Protein AF-A0A545AGK4-F1 (afdb_monomer)

Mean predicted aligned error: 9.57 Å

Solvent-access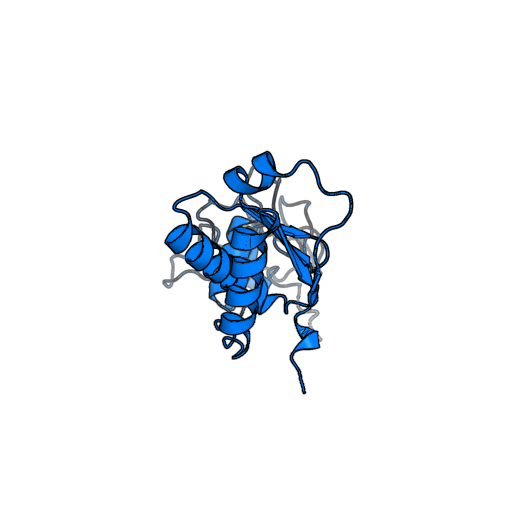ible surface area (backbone atoms only — not comparable to full-atom values): 11274 Å² total; per-residue (Å²): 128,86,81,75,37,39,62,65,39,61,46,77,56,82,88,40,64,27,36,37,23,25,36,90,81,64,85,43,31,32,38,19,39,60,32,97,46,90,88,61,24,33,42,52,41,58,80,93,29,63,41,88,63,43,28,60,69,64,23,48,40,53,47,27,31,66,36,25,72,67,69,45,67,54,69,40,34,31,6,40,95,68,40,53,29,50,91,29,83,47,63,54,95,67,72,63,30,68,63,34,56,66,54,55,56,72,63,48,80,80,70,82,79,62,87,59,46,64,59,54,23,50,53,47,26,48,42,20,75,76,70,45,10,39,31,40,36,34,77,48,55,77,81,48,46,65,60,39,55,51,49,24,46,49,57,39,30,75,75,66,73,51,72,63,49,72,52,75,57,97,64,29,38,38,40,37,27,59,83,47,26,68,76,65,57,88,77,95,69,81,61,78,42,59,59,66,82,76,73,129

Secondary structure (DSSP, 8-state):
---PPB---EEEETTEEEEEEE-TT-SSEEEEEEPSSTT--B-SS-GGGPPTTB-HHHHHSS-EEEEETTSPBP-EEPBBTTB-BTTB--B-SS---HHHHHHHGGGSPPPPPPTTHHHHHHHHHHHIIIIISEEEEES--TTTHHHHHHHHHHHHHHHH----EEEEETTEEEEE-HHHHTTT---SS--EEESGGG--

Radius of gyration: 23.83 Å; Cα contacts (8 Å, |Δi|>4): 380; chains: 1; bounding box: 51×41×63 Å

Organism: NCBI:txid2593070

Sequence (200 aa):
MPSGGHGPNVIAVAGRSMLLTSTSSGAAVHLATVADAPGRGREAVGENDVAKGYDAVALTAPLWSRTTLCGRVWAVMVGGDGGPVGRSRLVAFAPTCRRCLALIDRHFPAPERDSRLDLVAQVAANVVVERRGFAEIHDVPGDQQAELRKTVRGLIRVRTHHSVRTSVAEGVVYVECPAISGEHGRPDAAETVSWDAWGQ

Structure (mmCIF, N/CA/C/O backbone):
data_AF-A0A545AGK4-F1
#
_entry.id   AF-A0A545AGK4-F1
#
loop_
_atom_site.group_PDB
_atom_site.id
_atom_site.type_symbol
_atom_site.label_atom_id
_atom_site.label_alt_id
_atom_site.label_comp_id
_atom_site.label_asym_id
_atom_site.label_entity_id
_atom_site.label_seq_id
_atom_site.pdbx_PDB_ins_code
_atom_site.Cartn_x
_atom_site.Cartn_y
_atom_site.Cartn_z
_atom_site.occupancy
_atom_site.B_iso_or_equiv
_atom_site.auth_seq_id
_atom_site.auth_comp_id
_atom_site.auth_asym_id
_atom_site.auth_atom_id
_atom_site.pdbx_PDB_model_num
ATOM 1 N N . MET A 1 1 ? 30.097 -13.333 -23.443 1.00 40.62 1 MET A N 1
ATOM 2 C CA . MET A 1 1 ? 28.800 -13.076 -22.783 1.00 40.62 1 MET A CA 1
ATOM 3 C C . MET A 1 1 ? 28.420 -11.649 -23.141 1.00 40.62 1 MET A C 1
ATOM 5 O O . MET A 1 1 ? 29.199 -10.778 -22.765 1.00 40.62 1 MET A O 1
ATOM 9 N N . PRO A 1 2 ? 27.364 -11.357 -23.922 1.00 44.19 2 PRO A N 1
ATOM 10 C CA . PRO A 1 2 ? 26.970 -9.966 -24.081 1.00 44.19 2 PRO A CA 1
ATOM 11 C C . PRO A 1 2 ? 26.522 -9.496 -22.696 1.00 44.19 2 PRO A C 1
ATOM 13 O O . PRO A 1 2 ? 25.660 -10.114 -22.076 1.00 44.19 2 PRO A O 1
ATOM 16 N N . SER A 1 3 ? 27.196 -8.482 -22.165 1.00 49.56 3 SER A N 1
ATOM 17 C CA . SER A 1 3 ? 26.820 -7.816 -20.924 1.00 49.56 3 SER A CA 1
ATOM 18 C C . SER A 1 3 ? 25.442 -7.192 -21.139 1.00 49.56 3 SER A C 1
ATOM 20 O O . SER A 1 3 ? 25.346 -6.105 -21.709 1.00 49.56 3 SER A O 1
ATOM 22 N N . GLY A 1 4 ? 24.383 -7.929 -20.793 1.00 66.00 4 GLY A N 1
ATOM 23 C CA . GLY A 1 4 ? 23.009 -7.449 -20.884 1.00 66.00 4 GLY A CA 1
ATOM 24 C C . GLY A 1 4 ? 22.878 -6.204 -20.021 1.00 66.00 4 GLY A C 1
ATOM 25 O O . GLY A 1 4 ? 23.211 -6.244 -18.838 1.00 66.00 4 GLY A O 1
ATOM 26 N N . GLY A 1 5 ? 22.489 -5.087 -20.632 1.00 83.12 5 GLY A N 1
ATOM 27 C CA . GLY A 1 5 ? 22.293 -3.840 -19.906 1.00 83.12 5 GLY A CA 1
ATOM 28 C C . GLY A 1 5 ? 21.225 -3.990 -18.822 1.00 83.12 5 GLY A C 1
ATOM 29 O O . GLY A 1 5 ? 20.380 -4.883 -18.877 1.00 83.12 5 GLY A O 1
ATOM 30 N N . HIS A 1 6 ? 21.251 -3.107 -17.830 1.00 91.12 6 HIS A N 1
ATOM 31 C CA . HIS A 1 6 ? 20.228 -3.074 -16.790 1.00 91.12 6 HIS A CA 1
ATOM 32 C C . HIS A 1 6 ? 18.848 -2.798 -17.406 1.00 91.12 6 HIS A C 1
ATOM 34 O O . HIS A 1 6 ? 18.698 -1.911 -18.246 1.00 91.12 6 HIS A O 1
ATOM 40 N N . GLY A 1 7 ? 17.840 -3.573 -17.008 1.00 92.62 7 GLY A N 1
ATOM 41 C CA . GLY A 1 7 ? 16.462 -3.397 -17.465 1.00 92.62 7 GLY A CA 1
ATOM 42 C C . GLY A 1 7 ? 15.713 -2.288 -16.713 1.00 92.62 7 GLY A C 1
ATOM 43 O O . GLY A 1 7 ? 16.302 -1.562 -15.905 1.00 92.62 7 GLY A O 1
ATOM 44 N N . PRO A 1 8 ? 14.398 -2.145 -16.956 1.00 94.88 8 PRO A N 1
ATOM 45 C CA . PRO A 1 8 ? 13.554 -1.233 -16.196 1.00 94.88 8 PRO A CA 1
ATOM 46 C C . PRO A 1 8 ? 13.594 -1.556 -14.698 1.00 94.88 8 PRO A C 1
ATOM 48 O O . PRO A 1 8 ? 13.611 -2.722 -14.308 1.00 94.88 8 PRO A O 1
ATOM 51 N N . ASN A 1 9 ? 13.566 -0.525 -13.854 1.00 95.88 9 ASN A N 1
ATOM 52 C CA . ASN A 1 9 ? 13.591 -0.689 -12.405 1.00 95.88 9 ASN A CA 1
ATOM 53 C C . ASN A 1 9 ? 12.216 -1.130 -11.882 1.00 95.88 9 ASN A C 1
ATOM 55 O O . ASN A 1 9 ? 11.303 -0.317 -11.687 1.00 95.88 9 ASN A O 1
ATOM 59 N N . VAL A 1 10 ? 12.068 -2.439 -11.704 1.00 96.75 10 VAL A N 1
ATOM 60 C CA . VAL A 1 10 ? 10.797 -3.102 -11.419 1.00 96.75 10 VAL A CA 1
ATOM 61 C C . VAL A 1 10 ? 10.868 -3.898 -10.128 1.00 96.75 10 VAL A C 1
ATOM 63 O O . VAL A 1 10 ? 11.883 -4.509 -9.810 1.00 96.75 10 VAL A O 1
ATOM 66 N N . ILE A 1 11 ? 9.746 -3.949 -9.419 1.00 95.94 11 ILE A N 1
ATOM 67 C CA . ILE A 1 11 ? 9.534 -4.878 -8.311 1.00 95.94 11 ILE A CA 1
ATOM 68 C C . ILE A 1 11 ? 8.446 -5.885 -8.678 1.00 95.94 11 ILE A C 1
ATOM 70 O O . ILE A 1 11 ? 7.533 -5.581 -9.453 1.00 95.94 11 ILE A O 1
ATOM 74 N N . ALA A 1 12 ? 8.531 -7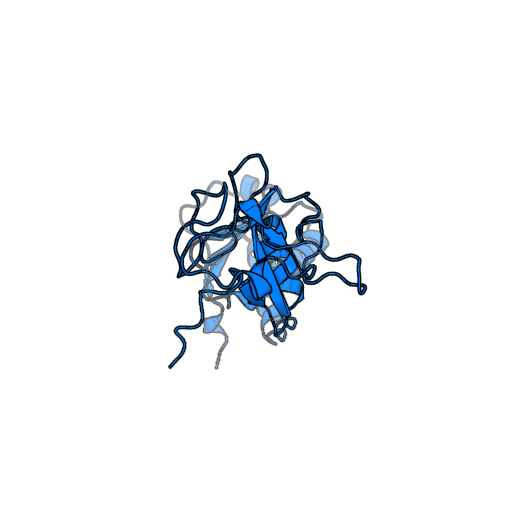.082 -8.103 1.00 94.38 12 ALA A N 1
ATOM 75 C CA . ALA A 1 12 ? 7.482 -8.087 -8.195 1.00 94.38 12 ALA A CA 1
ATOM 76 C C . ALA A 1 12 ? 6.578 -8.006 -6.960 1.00 94.38 12 ALA A C 1
ATOM 78 O O . ALA A 1 12 ? 7.042 -8.106 -5.826 1.00 94.38 12 ALA A O 1
ATOM 79 N N . VAL A 1 13 ? 5.276 -7.847 -7.182 1.00 92.00 13 VAL A N 1
ATOM 80 C CA . VAL A 1 13 ? 4.251 -7.799 -6.135 1.00 92.00 13 VAL A CA 1
ATOM 81 C C . VAL A 1 13 ? 3.231 -8.888 -6.431 1.00 92.00 13 VAL A C 1
ATOM 83 O O . VAL A 1 13 ? 2.496 -8.784 -7.411 1.00 92.00 13 VAL A O 1
ATOM 86 N N . ALA A 1 14 ? 3.213 -9.949 -5.619 1.00 88.81 14 ALA A N 1
ATOM 87 C CA . ALA A 1 14 ? 2.347 -11.118 -5.825 1.00 88.81 14 ALA A CA 1
ATOM 88 C C . ALA A 1 14 ? 2.387 -11.646 -7.282 1.00 88.81 14 ALA A C 1
ATOM 90 O O . ALA A 1 14 ? 1.358 -11.858 -7.922 1.00 88.81 14 ALA A O 1
ATOM 91 N N . GLY A 1 15 ? 3.596 -11.771 -7.842 1.00 89.38 15 GLY A N 1
ATOM 92 C CA . GLY A 1 15 ? 3.822 -12.220 -9.223 1.00 89.38 15 GLY A CA 1
ATOM 93 C C . GLY A 1 15 ? 3.555 -11.173 -10.314 1.00 89.38 15 GLY A C 1
ATOM 94 O O . GLY A 1 15 ? 3.731 -11.471 -11.491 1.00 89.38 15 GLY A O 1
ATOM 95 N N . ARG A 1 16 ? 3.157 -9.944 -9.961 1.00 92.00 16 ARG A N 1
ATOM 96 C CA . ARG A 1 16 ? 2.923 -8.847 -10.913 1.00 92.00 16 ARG A CA 1
ATOM 97 C C . ARG A 1 16 ? 4.109 -7.892 -10.944 1.00 92.00 16 ARG A C 1
ATOM 99 O O . ARG A 1 16 ? 4.519 -7.384 -9.903 1.00 92.00 16 ARG A O 1
ATOM 106 N N . SER A 1 17 ? 4.617 -7.595 -12.135 1.00 94.88 17 SER A N 1
ATOM 107 C CA . SER A 1 17 ? 5.664 -6.588 -12.322 1.00 94.88 17 SER A CA 1
ATOM 108 C C . SER A 1 17 ? 5.101 -5.174 -12.172 1.00 94.88 17 SER A C 1
ATOM 110 O O . SER A 1 17 ? 4.094 -4.823 -12.796 1.00 94.88 17 SER A O 1
ATOM 112 N N . MET A 1 18 ? 5.766 -4.351 -11.365 1.00 97.06 18 MET A N 1
ATOM 113 C CA . MET A 1 18 ? 5.423 -2.945 -11.165 1.00 97.06 18 MET A CA 1
ATOM 114 C C . MET A 1 18 ? 6.675 -2.073 -11.278 1.00 97.06 18 MET A C 1
ATOM 116 O O . MET A 1 18 ? 7.686 -2.349 -10.637 1.00 97.06 18 MET A O 1
ATOM 120 N N . LEU A 1 19 ? 6.598 -1.014 -12.079 1.00 97.44 19 LEU A N 1
ATOM 121 C CA . LEU A 1 19 ? 7.689 -0.072 -12.324 1.00 97.44 19 LEU A CA 1
ATOM 122 C C . LEU A 1 19 ? 7.781 0.962 -11.203 1.00 97.44 19 LEU A C 1
ATOM 124 O O . LEU A 1 19 ? 6.773 1.590 -10.864 1.00 97.44 19 LEU A O 1
ATOM 128 N N . LEU A 1 20 ? 8.985 1.202 -10.686 1.00 97.19 20 LEU A N 1
ATOM 129 C CA . LEU A 1 20 ? 9.244 2.297 -9.754 1.00 97.19 20 LEU A CA 1
ATOM 130 C C . LEU A 1 20 ? 9.370 3.622 -10.515 1.00 97.19 20 LEU A C 1
ATOM 132 O O . LEU A 1 20 ? 10.166 3.779 -11.441 1.00 97.19 20 LEU A O 1
ATOM 136 N N . THR A 1 21 ? 8.566 4.602 -10.119 1.00 96.00 21 THR A N 1
ATOM 137 C CA . THR A 1 21 ? 8.406 5.868 -10.841 1.00 96.00 21 THR A CA 1
ATOM 138 C C . THR A 1 21 ? 8.417 7.057 -9.894 1.00 96.00 21 THR A C 1
ATOM 140 O O . THR A 1 21 ? 8.087 6.944 -8.713 1.00 96.00 21 THR A O 1
ATOM 143 N N . SER A 1 22 ? 8.770 8.221 -10.423 1.00 93.94 22 SER A N 1
ATOM 144 C CA . SER A 1 22 ? 8.646 9.499 -9.731 1.00 93.94 22 SER A CA 1
ATOM 145 C C . SER A 1 22 ? 7.631 10.388 -10.445 1.00 93.94 22 SER A C 1
ATOM 147 O O . SER A 1 22 ? 7.457 10.322 -11.665 1.00 93.94 22 SER A O 1
ATOM 149 N N . THR A 1 23 ? 6.940 11.226 -9.678 1.00 91.81 23 THR A N 1
ATOM 150 C CA . THR A 1 23 ? 6.076 12.288 -10.217 1.00 91.81 23 THR A CA 1
ATOM 151 C C . THR A 1 23 ? 6.864 13.595 -10.319 1.00 91.81 23 THR A C 1
ATOM 153 O O . THR A 1 23 ? 7.978 13.695 -9.812 1.00 91.81 23 THR A O 1
ATOM 156 N N . SER A 1 24 ? 6.302 14.619 -10.963 1.00 83.94 24 SER A N 1
ATOM 157 C CA . SER A 1 24 ? 6.973 15.918 -11.130 1.00 83.94 24 SER A CA 1
ATOM 158 C C . SER A 1 24 ? 7.356 16.604 -9.812 1.00 83.94 24 SER A C 1
ATOM 160 O O . SER A 1 24 ? 8.282 17.407 -9.807 1.00 83.94 24 SER A O 1
ATOM 162 N N . SER A 1 25 ? 6.693 16.282 -8.695 1.00 78.81 25 SER A N 1
ATOM 163 C CA . SER A 1 25 ? 7.049 16.815 -7.375 1.00 78.81 25 SER A CA 1
ATOM 164 C C . SER A 1 25 ? 8.241 16.110 -6.721 1.00 78.81 25 SER A C 1
ATOM 166 O O . SER A 1 25 ? 8.765 16.620 -5.737 1.00 78.81 25 SER A O 1
ATOM 168 N N . GLY A 1 26 ? 8.652 14.933 -7.208 1.00 75.50 26 GLY A N 1
ATOM 169 C CA . GLY A 1 26 ? 9.827 14.198 -6.721 1.00 75.50 26 GLY A CA 1
ATOM 170 C C . GLY A 1 26 ? 9.771 13.678 -5.276 1.00 75.50 26 GLY A C 1
ATOM 171 O O . GLY A 1 26 ? 10.701 13.005 -4.849 1.00 75.50 26 GLY A O 1
ATOM 172 N N . ALA A 1 27 ? 8.708 13.962 -4.517 1.00 80.81 27 ALA A N 1
ATOM 173 C CA . ALA A 1 27 ? 8.667 13.740 -3.068 1.00 80.81 27 ALA A CA 1
ATOM 174 C C . ALA A 1 27 ? 8.486 12.271 -2.645 1.00 80.81 27 ALA A C 1
ATOM 176 O O . ALA A 1 27 ? 8.774 11.913 -1.506 1.00 80.81 27 ALA A O 1
ATOM 177 N N . ALA A 1 28 ? 7.968 11.422 -3.533 1.00 93.00 28 ALA A N 1
ATOM 178 C CA . ALA A 1 28 ? 7.713 10.017 -3.243 1.00 93.00 28 ALA A CA 1
ATOM 179 C C . ALA A 1 28 ? 7.973 9.142 -4.469 1.00 93.00 28 ALA A C 1
ATOM 181 O O . ALA A 1 28 ? 7.794 9.571 -5.610 1.00 93.00 28 ALA A O 1
ATOM 182 N N . VAL A 1 29 ? 8.332 7.887 -4.208 1.00 96.19 29 VAL A N 1
ATOM 183 C CA . VAL A 1 29 ? 8.446 6.838 -5.218 1.00 96.19 29 VAL A CA 1
ATOM 184 C C . VAL A 1 29 ? 7.105 6.125 -5.315 1.00 96.19 29 VAL A C 1
ATOM 186 O O . VAL A 1 29 ? 6.542 5.656 -4.318 1.00 96.19 29 VAL A O 1
ATOM 189 N N . HIS A 1 30 ? 6.575 6.082 -6.526 1.00 97.00 30 HIS A N 1
ATOM 190 C CA . HIS A 1 30 ? 5.292 5.500 -6.874 1.00 97.00 30 HIS A CA 1
ATOM 191 C C . HIS A 1 30 ? 5.484 4.227 -7.694 1.00 97.00 30 HIS A C 1
ATOM 193 O O . HIS A 1 30 ? 6.565 3.962 -8.212 1.00 97.00 30 HIS A O 1
ATOM 199 N N . LEU A 1 31 ? 4.403 3.468 -7.855 1.00 97.50 31 LEU A N 1
ATOM 200 C CA . LEU A 1 31 ? 4.374 2.306 -8.734 1.00 97.50 31 LEU A CA 1
ATOM 201 C C . LEU A 1 31 ? 3.499 2.562 -9.939 1.00 97.50 31 LEU A C 1
ATOM 203 O O . LEU A 1 31 ? 2.424 3.127 -9.770 1.00 97.50 31 LEU A O 1
ATOM 207 N N . ALA A 1 32 ? 3.911 2.095 -11.109 1.00 97.12 32 ALA A N 1
ATOM 208 C CA . ALA A 1 32 ? 3.050 1.934 -12.274 1.00 97.12 32 ALA A CA 1
ATOM 209 C C . ALA A 1 32 ? 2.927 0.442 -12.607 1.00 97.12 32 ALA A C 1
ATOM 211 O O . ALA A 1 32 ? 3.904 -0.300 -12.541 1.00 97.12 32 ALA A O 1
ATOM 212 N N . THR A 1 33 ? 1.721 -0.010 -12.934 1.00 95.94 33 THR A N 1
ATOM 213 C CA . THR A 1 33 ? 1.479 -1.391 -13.371 1.00 95.94 33 THR A CA 1
ATOM 214 C C . THR A 1 33 ? 1.794 -1.542 -14.855 1.00 95.94 33 THR A C 1
ATOM 216 O O . THR A 1 33 ? 1.961 -0.550 -15.565 1.00 95.94 33 THR A O 1
ATOM 219 N N . VAL A 1 34 ? 1.829 -2.777 -15.350 1.00 95.38 34 VAL A N 1
ATOM 220 C CA . VAL A 1 34 ? 1.700 -3.042 -16.790 1.00 95.38 34 VAL A CA 1
ATOM 221 C C . VAL A 1 34 ? 0.350 -2.496 -17.283 1.00 95.38 34 VAL A C 1
ATOM 223 O O . VAL A 1 34 ? -0.626 -2.480 -16.529 1.00 95.38 34 VAL A O 1
ATOM 226 N N . ALA A 1 35 ? 0.305 -1.980 -18.510 1.00 93.38 35 ALA A N 1
ATOM 227 C CA . ALA A 1 35 ? -0.920 -1.470 -19.111 1.00 93.38 35 ALA A CA 1
ATOM 228 C C . ALA A 1 35 ? -1.912 -2.606 -19.411 1.00 93.38 35 ALA A C 1
ATOM 230 O O . ALA A 1 35 ? -1.532 -3.646 -19.942 1.00 93.38 35 ALA A O 1
ATOM 231 N N . ASP A 1 36 ? -3.195 -2.371 -19.128 1.00 85.31 36 ASP A N 1
ATOM 232 C CA . ASP A 1 36 ? -4.247 -3.395 -19.239 1.00 85.31 36 ASP A CA 1
ATOM 233 C C . ASP A 1 36 ? -4.571 -3.808 -20.687 1.00 85.31 36 ASP A C 1
ATOM 235 O O . ASP A 1 36 ? -5.225 -4.823 -20.913 1.00 85.31 36 ASP A O 1
ATOM 239 N N . ALA A 1 37 ? -4.143 -3.018 -21.677 1.00 81.56 37 ALA A N 1
ATOM 240 C CA . ALA A 1 37 ? -4.404 -3.271 -23.089 1.00 81.56 37 ALA A CA 1
ATOM 241 C C . ALA A 1 37 ? -3.137 -3.083 -23.941 1.00 81.56 37 ALA A C 1
ATOM 243 O O . ALA A 1 37 ? -2.419 -2.088 -23.753 1.00 81.56 37 ALA A O 1
ATOM 244 N N . PRO A 1 38 ? -2.897 -3.967 -24.930 1.00 74.94 38 PRO A N 1
ATOM 245 C CA . PRO A 1 38 ? -1.839 -3.780 -25.918 1.00 74.94 38 PRO A CA 1
ATOM 246 C C . PRO A 1 38 ? -1.925 -2.402 -26.591 1.00 74.94 38 PRO A C 1
ATOM 248 O O . PRO A 1 38 ?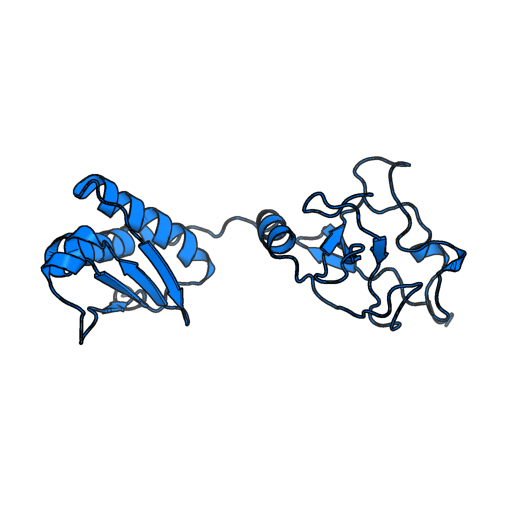 -3.013 -1.910 -26.893 1.00 74.94 38 PRO A O 1
ATOM 251 N N . GLY A 1 39 ? -0.778 -1.754 -26.802 1.00 76.25 39 GLY A N 1
ATOM 252 C CA . GLY A 1 39 ? -0.691 -0.445 -27.467 1.00 76.25 39 GLY A CA 1
ATOM 253 C C . GLY A 1 39 ? -1.096 0.767 -26.616 1.00 76.25 39 GLY A C 1
ATOM 254 O O . GLY A 1 39 ? -0.992 1.898 -27.087 1.00 76.25 39 GLY A O 1
ATOM 255 N N . ARG A 1 40 ? -1.532 0.577 -25.360 1.00 84.94 40 ARG A N 1
ATOM 256 C CA . ARG A 1 40 ? -1.798 1.684 -24.415 1.00 84.94 40 ARG A CA 1
ATOM 257 C C . ARG A 1 40 ? -0.679 1.930 -23.408 1.00 84.94 40 ARG A C 1
ATOM 259 O O . ARG A 1 40 ? -0.774 2.873 -22.617 1.00 84.94 40 ARG A O 1
ATOM 266 N N . GLY A 1 41 ? 0.350 1.092 -23.436 1.00 89.31 41 GLY A N 1
ATOM 267 C CA . GLY A 1 41 ? 1.504 1.238 -22.573 1.00 89.31 41 GLY A CA 1
ATOM 268 C C . GLY A 1 41 ? 2.356 2.452 -22.925 1.00 89.31 41 GLY A C 1
ATOM 269 O O . GLY A 1 41 ? 2.226 3.072 -23.980 1.00 89.31 41 GLY A O 1
ATOM 270 N N . ARG A 1 42 ? 3.199 2.803 -21.969 1.00 93.94 42 ARG A N 1
ATOM 271 C CA . ARG A 1 42 ? 4.181 3.871 -22.007 1.00 93.94 42 ARG A CA 1
ATOM 272 C C . ARG A 1 42 ? 5.555 3.265 -21.750 1.00 93.94 42 ARG A C 1
ATOM 274 O O . ARG A 1 42 ? 5.685 2.308 -20.984 1.00 93.94 42 ARG A O 1
ATOM 281 N N . GLU A 1 43 ? 6.560 3.842 -22.381 1.00 94.25 43 GLU A N 1
ATOM 282 C CA . GLU A 1 43 ? 7.970 3.545 -22.169 1.00 94.25 43 GLU A CA 1
ATOM 283 C C . GLU A 1 43 ? 8.401 3.906 -20.743 1.00 94.25 43 GLU A C 1
ATOM 285 O O . GLU A 1 43 ? 7.951 4.912 -20.188 1.00 94.25 43 GLU A O 1
ATOM 290 N N . ALA A 1 44 ? 9.299 3.123 -20.139 1.00 92.94 44 ALA A N 1
ATOM 291 C CA . ALA A 1 44 ? 9.820 3.433 -18.804 1.00 92.94 44 ALA A CA 1
ATOM 292 C C . ALA A 1 44 ? 10.601 4.761 -18.802 1.00 92.94 44 ALA A C 1
ATOM 294 O O . ALA A 1 44 ? 10.521 5.550 -17.853 1.00 92.94 44 ALA A O 1
ATOM 295 N N . VAL A 1 45 ? 11.315 5.021 -19.899 1.00 90.25 45 VAL A N 1
ATOM 296 C CA . VAL A 1 45 ? 11.996 6.284 -20.198 1.00 90.25 45 VAL A CA 1
ATOM 297 C C . VAL A 1 45 ? 11.857 6.615 -21.682 1.00 90.25 45 VAL A C 1
ATOM 299 O O . VAL A 1 45 ? 11.622 5.727 -22.497 1.00 90.25 45 VAL A O 1
ATOM 302 N N . GLY A 1 46 ? 12.009 7.891 -22.039 1.00 86.50 46 GLY A N 1
ATOM 303 C CA . GLY A 1 46 ? 12.084 8.285 -23.445 1.00 86.50 46 GLY A CA 1
ATOM 304 C C . GLY A 1 46 ? 13.377 7.792 -24.099 1.00 86.50 46 GLY A C 1
ATOM 305 O O . GLY A 1 46 ? 14.387 7.607 -23.425 1.00 86.50 46 GLY A O 1
ATOM 306 N N . GLU A 1 47 ? 13.365 7.631 -25.421 1.00 82.25 47 GLU A N 1
ATOM 307 C CA . GLU A 1 47 ? 14.506 7.130 -26.206 1.00 82.25 47 GLU A CA 1
ATOM 308 C C . GLU A 1 47 ? 15.801 7.929 -25.966 1.00 82.25 47 GLU A C 1
ATOM 310 O O . GLU A 1 47 ? 16.868 7.357 -25.763 1.00 82.25 47 GLU A O 1
ATOM 315 N N . ASN A 1 48 ? 15.692 9.256 -25.864 1.00 84.06 48 ASN A N 1
ATOM 316 C CA . ASN A 1 48 ? 16.828 10.151 -25.607 1.00 84.06 48 ASN A CA 1
ATOM 317 C C . ASN A 1 48 ? 17.323 10.141 -24.147 1.00 84.06 48 ASN A C 1
ATOM 319 O O . ASN A 1 48 ? 18.337 10.764 -23.840 1.00 84.06 48 ASN A O 1
ATOM 323 N N . ASP A 1 49 ? 16.597 9.484 -23.241 1.00 86.06 49 ASP A N 1
ATOM 324 C CA . ASP A 1 49 ? 16.870 9.459 -21.801 1.00 86.06 49 ASP A CA 1
ATOM 325 C C . ASP A 1 49 ? 17.498 8.120 -21.346 1.00 86.06 49 ASP A C 1
ATOM 327 O O . ASP A 1 49 ? 17.721 7.910 -20.149 1.00 86.06 49 ASP A O 1
ATOM 331 N N . VAL A 1 50 ? 17.796 7.201 -22.274 1.00 85.62 50 VAL A N 1
ATOM 332 C CA . VAL A 1 50 ? 18.436 5.916 -21.956 1.00 85.62 50 VAL A CA 1
ATOM 333 C C . VAL A 1 50 ? 19.894 6.141 -21.538 1.00 85.62 50 VAL A C 1
ATOM 335 O O . VAL A 1 50 ? 20.729 6.598 -22.316 1.00 85.62 50 VAL A O 1
ATOM 338 N N . ALA A 1 51 ? 20.217 5.796 -20.290 1.00 85.12 51 ALA A N 1
ATOM 339 C CA . ALA A 1 51 ? 21.572 5.907 -19.761 1.00 85.12 51 ALA A CA 1
ATOM 340 C C . ALA A 1 51 ? 22.486 4.776 -20.270 1.00 85.12 51 ALA A C 1
ATOM 342 O O . ALA A 1 51 ? 22.051 3.650 -20.520 1.00 85.12 51 ALA A O 1
ATOM 343 N N . LYS A 1 52 ? 23.791 5.056 -20.384 1.00 85.19 52 LYS A N 1
ATOM 344 C CA . LYS A 1 52 ? 24.795 4.048 -20.761 1.00 85.19 52 LYS A CA 1
ATOM 345 C C . LYS A 1 52 ? 24.785 2.894 -19.751 1.00 85.19 52 LYS A C 1
ATOM 347 O O . LYS A 1 52 ? 24.845 3.131 -18.552 1.00 85.19 52 LYS A O 1
ATOM 352 N N . GLY A 1 53 ? 24.760 1.658 -20.247 1.00 86.62 53 GLY A N 1
ATOM 353 C CA . GLY A 1 53 ? 24.708 0.453 -19.411 1.00 86.62 53 GLY A CA 1
ATOM 354 C C . GLY A 1 53 ? 23.294 -0.069 -19.148 1.00 86.62 53 GLY A C 1
ATOM 355 O O . GLY A 1 53 ? 23.166 -1.143 -18.571 1.00 86.62 53 GLY A O 1
ATOM 356 N N . TYR A 1 54 ? 22.252 0.630 -19.606 1.00 90.50 54 TYR A N 1
ATOM 357 C CA . TYR A 1 54 ? 20.880 0.122 -19.623 1.00 90.50 54 TYR A CA 1
ATOM 358 C C . TYR A 1 54 ? 20.528 -0.552 -20.954 1.00 90.50 54 TYR A C 1
ATOM 360 O O . TYR A 1 54 ? 21.088 -0.226 -22.004 1.00 90.50 54 TYR A O 1
ATOM 368 N N . ASP A 1 55 ? 19.581 -1.486 -20.909 1.00 92.38 55 ASP A N 1
ATOM 369 C CA . ASP A 1 55 ? 18.977 -2.096 -22.091 1.00 92.38 55 ASP A CA 1
ATOM 370 C C . ASP A 1 55 ? 17.958 -1.133 -22.720 1.00 92.38 55 ASP A C 1
ATOM 372 O O . ASP A 1 55 ? 16.826 -0.985 -22.255 1.00 92.38 55 ASP A O 1
ATOM 376 N N . ALA A 1 56 ? 18.368 -0.477 -23.807 1.00 91.50 56 ALA A N 1
ATOM 377 C CA . ALA A 1 56 ? 17.543 0.486 -24.527 1.00 91.50 56 ALA A CA 1
ATOM 378 C C . ALA A 1 56 ? 16.221 -0.111 -25.034 1.00 91.50 56 ALA A C 1
ATOM 380 O O . ALA A 1 56 ? 15.196 0.573 -25.006 1.00 91.50 56 ALA A O 1
ATOM 381 N N . VAL A 1 57 ? 16.219 -1.379 -25.458 1.00 92.44 57 VAL A N 1
ATOM 382 C CA . VAL A 1 57 ? 15.026 -2.040 -26.003 1.00 92.44 57 VAL A CA 1
ATOM 383 C C . VAL A 1 57 ? 14.024 -2.294 -24.884 1.00 92.44 57 VAL A C 1
ATOM 385 O O . VAL A 1 57 ? 12.843 -1.977 -25.021 1.00 92.44 57 VAL A O 1
ATOM 388 N N . ALA A 1 58 ? 14.490 -2.798 -23.741 1.00 92.50 58 ALA A N 1
ATOM 389 C CA . ALA A 1 58 ? 13.623 -3.050 -22.593 1.00 92.50 58 ALA A CA 1
ATOM 390 C C . ALA A 1 58 ? 13.049 -1.752 -21.992 1.00 92.50 58 ALA A C 1
ATOM 392 O O . ALA A 1 58 ? 11.904 -1.727 -21.538 1.00 92.50 58 ALA A O 1
ATOM 393 N N . LEU A 1 59 ? 13.828 -0.666 -21.996 1.00 92.31 59 LEU A N 1
ATOM 394 C CA . LEU A 1 59 ? 13.431 0.624 -21.423 1.00 92.31 59 LEU A CA 1
ATOM 395 C C . LEU A 1 59 ? 12.417 1.386 -22.288 1.00 92.31 59 LEU A C 1
ATOM 397 O O . LEU A 1 59 ? 11.545 2.072 -21.743 1.00 92.31 59 LEU A O 1
ATOM 401 N N . THR A 1 60 ? 12.517 1.249 -23.610 1.00 92.94 60 THR A N 1
ATOM 402 C CA . THR A 1 60 ? 11.642 1.929 -24.580 1.00 92.94 60 THR A CA 1
ATOM 403 C C . THR A 1 60 ? 10.435 1.091 -25.010 1.00 92.94 60 THR A C 1
ATOM 405 O O . THR A 1 60 ? 9.584 1.566 -25.756 1.00 92.94 60 THR A O 1
ATOM 408 N N . ALA A 1 61 ? 10.292 -0.139 -24.506 1.00 92.38 61 ALA A N 1
ATOM 409 C CA . ALA A 1 61 ? 9.099 -0.943 -24.741 1.00 92.38 61 ALA A CA 1
ATOM 410 C C . ALA A 1 61 ? 7.842 -0.267 -24.133 1.00 92.38 61 ALA A C 1
ATOM 412 O O . ALA A 1 61 ? 7.833 0.046 -22.935 1.00 92.38 61 ALA A O 1
ATOM 413 N N . PRO A 1 62 ? 6.749 -0.076 -24.903 1.00 94.12 62 PRO A N 1
ATOM 414 C CA . PRO A 1 62 ? 5.533 0.589 -24.431 1.00 94.12 62 PRO A CA 1
ATOM 415 C C . PRO A 1 62 ? 4.677 -0.363 -23.582 1.00 94.12 62 PRO A C 1
ATOM 417 O O . PRO A 1 62 ? 3.621 -0.835 -24.008 1.00 94.12 62 PRO A O 1
ATOM 420 N N . LEU A 1 63 ? 5.143 -0.661 -22.368 1.00 94.81 63 LEU A N 1
ATOM 421 C CA . LEU A 1 63 ? 4.563 -1.680 -21.486 1.00 94.81 63 LEU A CA 1
ATOM 422 C C . LEU A 1 63 ? 3.758 -1.091 -20.320 1.00 94.81 63 LEU A C 1
ATOM 424 O O . LEU A 1 63 ? 2.794 -1.698 -19.858 1.00 94.81 63 LEU A O 1
ATOM 428 N N . TRP A 1 64 ? 4.142 0.081 -19.819 1.00 96.56 64 TRP A N 1
ATOM 429 C CA . TRP A 1 64 ? 3.705 0.554 -18.505 1.00 96.56 64 TRP A CA 1
ATOM 430 C C . TRP A 1 64 ? 2.449 1.416 -18.571 1.00 96.56 64 TRP A C 1
ATOM 432 O O . TRP A 1 64 ? 2.252 2.193 -19.501 1.00 96.56 64 TRP A O 1
ATOM 442 N N . SER A 1 65 ? 1.590 1.333 -17.561 1.00 95.81 65 SER A N 1
ATOM 443 C CA . SER A 1 65 ? 0.442 2.227 -17.430 1.00 95.81 65 SER A CA 1
ATOM 444 C C . SER A 1 65 ? 0.902 3.683 -17.360 1.00 95.81 65 SER A C 1
ATOM 446 O O . SER A 1 65 ? 1.887 4.011 -16.701 1.00 95.81 65 SER A O 1
ATOM 448 N N . ARG A 1 66 ? 0.162 4.590 -18.005 1.00 94.56 66 ARG A N 1
ATOM 449 C CA . ARG A 1 66 ? 0.450 6.039 -18.005 1.00 94.56 66 ARG A CA 1
ATOM 450 C C . ARG A 1 66 ? 0.258 6.689 -16.635 1.00 94.56 66 ARG A C 1
ATOM 452 O O . ARG A 1 66 ? 0.764 7.782 -16.385 1.00 94.56 66 ARG A O 1
ATOM 459 N N . THR A 1 67 ? -0.466 6.017 -15.748 1.00 95.31 67 THR A N 1
ATOM 460 C CA . THR A 1 67 ? -0.707 6.458 -14.379 1.00 95.31 67 THR A CA 1
ATOM 461 C C . THR A 1 67 ? -0.118 5.471 -13.391 1.00 95.31 67 THR A C 1
ATOM 463 O O . THR A 1 67 ? -0.089 4.263 -13.607 1.00 95.31 67 THR A O 1
ATOM 466 N N . THR A 1 68 ? 0.321 6.005 -12.263 1.00 95.94 68 THR A N 1
ATOM 467 C CA . THR A 1 68 ? 0.698 5.219 -11.095 1.00 95.94 68 THR A CA 1
ATOM 468 C C . THR A 1 68 ? -0.513 4.467 -10.541 1.00 95.94 68 THR A C 1
ATOM 470 O O . THR A 1 68 ? -1.656 4.869 -10.757 1.00 95.94 68 THR A O 1
ATOM 473 N N . LEU A 1 69 ? -0.268 3.441 -9.730 1.00 95.38 69 LEU A N 1
ATOM 474 C CA . LEU A 1 69 ? -1.270 2.672 -8.996 1.00 95.38 69 LEU A CA 1
ATOM 475 C C . LEU A 1 69 ? -2.193 3.575 -8.160 1.00 95.38 69 LEU A C 1
ATOM 477 O O . LEU A 1 69 ? -3.375 3.298 -8.007 1.00 95.38 69 LEU A O 1
ATOM 481 N N . CYS A 1 70 ? -1.672 4.695 -7.648 1.00 95.25 70 CYS A N 1
ATOM 482 C CA . CYS A 1 70 ? -2.455 5.684 -6.905 1.00 95.25 70 CYS A CA 1
ATOM 483 C C . CYS A 1 70 ? -3.157 6.748 -7.775 1.00 95.25 70 CYS A C 1
ATOM 485 O O . CYS A 1 70 ? -3.653 7.730 -7.224 1.00 95.25 70 CYS A O 1
ATOM 487 N N . GLY A 1 71 ? -3.170 6.590 -9.103 1.00 94.81 71 GLY A N 1
ATOM 488 C CA . GLY A 1 71 ? -3.884 7.451 -10.055 1.00 94.81 71 GLY A CA 1
ATOM 489 C C . GLY A 1 71 ? -3.143 8.714 -10.505 1.00 94.81 71 GLY A C 1
ATOM 490 O O . GLY A 1 71 ? -3.673 9.484 -11.299 1.00 94.81 71 GLY A O 1
ATOM 491 N N . ARG A 1 72 ? -1.914 8.957 -10.033 1.00 94.75 72 ARG A N 1
ATOM 492 C CA . ARG A 1 72 ? -1.108 10.113 -10.472 1.00 94.75 72 ARG A CA 1
ATOM 493 C C . ARG A 1 72 ? -0.410 9.830 -11.794 1.00 94.75 72 ARG A C 1
ATOM 495 O O . ARG A 1 72 ? 0.131 8.739 -11.955 1.00 94.75 72 ARG A O 1
ATOM 502 N N . VAL A 1 73 ? -0.332 10.819 -12.679 1.00 94.44 73 VAL A N 1
ATOM 503 C CA . VAL A 1 73 ? 0.580 10.781 -13.83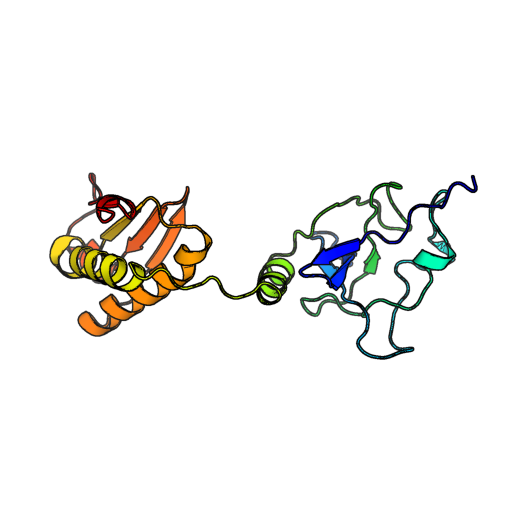2 1.00 94.44 73 VAL A CA 1
ATOM 504 C C . VAL A 1 73 ? 2.017 10.833 -13.314 1.00 94.44 73 VAL A C 1
ATOM 506 O O . VAL A 1 73 ? 2.355 11.688 -12.494 1.00 94.44 73 VAL A O 1
ATOM 509 N N . TRP A 1 74 ? 2.854 9.901 -13.756 1.00 93.75 74 TRP A N 1
ATOM 510 C CA . TRP A 1 74 ? 4.270 9.869 -13.393 1.00 93.75 74 TRP A CA 1
ATOM 511 C C . TRP A 1 74 ? 5.124 10.518 -14.479 1.00 93.75 74 TRP A C 1
ATOM 513 O O . TRP A 1 74 ? 4.783 10.496 -15.659 1.00 93.75 74 TRP A O 1
ATOM 523 N N . ALA A 1 75 ? 6.243 11.110 -14.077 1.00 90.44 75 ALA A N 1
ATOM 524 C CA . ALA A 1 75 ? 7.135 11.829 -14.975 1.00 90.44 75 ALA A CA 1
ATOM 525 C C . ALA A 1 75 ? 8.172 10.890 -15.596 1.00 90.44 75 ALA A C 1
ATOM 527 O O . ALA A 1 75 ? 8.356 10.903 -16.809 1.00 90.44 75 ALA A O 1
ATOM 528 N N . VAL A 1 76 ? 8.819 10.055 -14.783 1.00 90.56 76 VAL A N 1
ATOM 529 C CA . VAL A 1 76 ? 9.955 9.224 -15.209 1.00 90.56 76 VAL A CA 1
ATOM 530 C C . VAL A 1 76 ? 10.119 8.008 -14.292 1.00 90.56 76 VAL A C 1
ATOM 532 O O . VAL A 1 76 ? 9.709 8.052 -13.127 1.00 90.56 76 VAL A O 1
ATOM 535 N N . MET A 1 77 ? 10.711 6.929 -14.805 1.00 94.38 77 MET A N 1
ATOM 536 C CA . MET A 1 77 ? 11.229 5.825 -13.991 1.00 94.38 77 MET A CA 1
ATOM 537 C C . MET A 1 77 ? 12.342 6.316 -13.045 1.00 94.38 77 MET A C 1
ATOM 539 O O . MET A 1 77 ? 13.119 7.207 -13.388 1.00 94.38 77 MET A O 1
ATOM 543 N N . VAL A 1 78 ? 12.437 5.748 -11.843 1.00 94.50 78 VAL A N 1
ATOM 544 C CA . VAL A 1 78 ? 13.594 5.978 -10.953 1.00 94.50 78 VAL A CA 1
ATOM 545 C C . VAL A 1 78 ? 14.700 4.965 -11.239 1.00 94.50 78 VAL A C 1
ATOM 547 O O . VAL A 1 78 ? 14.416 3.822 -11.591 1.00 94.50 78 VAL A O 1
ATOM 550 N N . GLY A 1 79 ? 15.958 5.369 -11.084 1.00 92.88 79 GLY A N 1
ATOM 551 C CA . GLY A 1 79 ? 17.102 4.482 -11.295 1.00 92.88 79 GLY A CA 1
ATOM 552 C C . GLY A 1 79 ? 17.133 3.314 -10.308 1.00 92.88 79 GLY A C 1
ATOM 553 O O . GLY A 1 79 ? 16.594 3.423 -9.204 1.00 92.88 79 GLY A O 1
ATOM 554 N N . GLY A 1 80 ? 17.756 2.211 -10.722 1.00 91.75 80 GLY A N 1
ATOM 555 C CA . GLY A 1 80 ? 17.942 0.996 -9.922 1.00 91.75 80 GLY A CA 1
ATOM 556 C C . GLY A 1 80 ? 19.413 0.586 -9.890 1.00 91.75 80 GLY A C 1
ATOM 557 O O . GLY A 1 80 ? 20.287 1.438 -9.733 1.00 91.75 80 GLY A O 1
ATOM 558 N N . ASP A 1 81 ? 19.689 -0.701 -10.096 1.00 88.00 81 ASP A N 1
ATOM 559 C CA . ASP A 1 81 ? 21.046 -1.270 -10.022 1.00 88.00 81 ASP A CA 1
ATOM 560 C C . ASP A 1 81 ? 22.036 -0.660 -11.026 1.00 88.00 81 ASP A C 1
ATOM 562 O O . ASP A 1 81 ? 23.227 -0.571 -10.744 1.00 88.00 81 ASP A O 1
ATOM 566 N N . GLY A 1 82 ? 21.554 -0.183 -12.178 1.00 87.75 82 GLY A N 1
ATOM 567 C CA . GLY A 1 82 ? 22.379 0.525 -13.162 1.00 87.75 82 GLY A CA 1
ATOM 568 C C . GLY A 1 82 ? 22.650 1.994 -12.816 1.00 87.75 82 GLY A C 1
ATOM 569 O O . GLY A 1 82 ? 23.232 2.718 -13.621 1.00 87.75 82 GLY A O 1
ATOM 570 N N . GLY A 1 83 ? 22.196 2.468 -11.652 1.00 89.88 83 GLY A N 1
ATOM 571 C CA . GLY A 1 83 ? 22.288 3.864 -11.234 1.00 89.88 83 GLY A CA 1
ATOM 572 C C . GLY A 1 83 ? 21.159 4.747 -11.789 1.00 89.88 83 GLY A C 1
ATOM 573 O O . GLY A 1 83 ? 20.136 4.238 -12.249 1.00 89.88 83 GLY A O 1
ATOM 574 N N . PRO A 1 84 ? 21.295 6.083 -11.717 1.00 89.50 84 PRO A N 1
ATOM 575 C CA . PRO A 1 84 ? 20.285 7.026 -12.203 1.00 89.50 84 PRO A CA 1
ATOM 576 C C . PRO A 1 84 ? 19.985 6.870 -13.704 1.00 89.50 84 PRO A C 1
ATOM 578 O O . PRO A 1 84 ? 20.882 6.560 -14.486 1.00 89.50 84 PRO A O 1
ATOM 581 N N . VAL A 1 85 ? 18.739 7.138 -14.117 1.00 85.25 85 VAL A N 1
ATOM 582 C CA . VAL A 1 85 ? 18.306 7.030 -15.525 1.00 85.25 85 VAL A CA 1
ATOM 583 C C . VAL A 1 85 ? 17.582 8.289 -15.975 1.00 85.25 85 VAL A C 1
ATOM 585 O O . VAL A 1 85 ? 16.713 8.817 -15.272 1.00 85.25 85 VAL A O 1
ATOM 588 N N . GLY A 1 86 ? 17.910 8.746 -17.184 1.00 77.19 86 GLY A N 1
ATOM 589 C CA . GLY A 1 86 ? 17.290 9.906 -17.801 1.00 77.19 86 GLY A CA 1
ATOM 590 C C . GLY A 1 86 ? 17.412 11.154 -16.940 1.00 77.19 86 GLY A C 1
ATOM 591 O O . GLY A 1 86 ? 18.446 11.442 -16.338 1.00 77.19 86 GLY A O 1
ATOM 592 N N . ARG A 1 87 ? 16.309 11.895 -16.842 1.00 73.31 87 ARG A N 1
ATOM 593 C CA . ARG A 1 87 ? 16.216 13.098 -16.001 1.00 73.31 87 ARG A CA 1
ATOM 594 C C . ARG A 1 87 ? 16.067 12.783 -14.512 1.00 73.31 87 ARG A C 1
ATOM 596 O O . ARG A 1 87 ? 16.189 13.687 -13.684 1.00 73.31 87 ARG A O 1
ATOM 603 N N . SER A 1 88 ? 15.789 11.527 -14.159 1.00 70.12 88 SER A N 1
ATOM 604 C CA . SER A 1 88 ? 15.674 11.107 -12.769 1.00 70.12 88 SER A CA 1
ATOM 605 C C . SER A 1 88 ? 17.062 10.928 -12.175 1.00 70.12 88 SER A C 1
ATOM 607 O O . SER A 1 88 ? 17.769 9.970 -12.473 1.00 70.12 88 SER A O 1
ATOM 609 N N . ARG A 1 89 ? 17.452 11.839 -11.282 1.00 79.69 89 ARG A N 1
ATOM 610 C CA . ARG A 1 89 ? 18.662 11.668 -10.460 1.00 79.69 89 ARG A CA 1
ATOM 611 C C . ARG A 1 89 ? 18.431 10.761 -9.249 1.00 79.69 89 ARG A C 1
ATOM 613 O O . ARG A 1 89 ? 19.352 10.534 -8.474 1.00 79.69 89 ARG A O 1
ATOM 620 N N . LEU A 1 90 ? 17.200 10.282 -9.065 1.00 88.19 90 LEU A N 1
ATOM 621 C CA . LEU A 1 90 ? 16.804 9.456 -7.936 1.00 88.19 90 LEU A CA 1
ATOM 622 C C . LEU A 1 90 ? 17.038 7.979 -8.254 1.00 88.19 90 LEU A C 1
ATOM 624 O O . LEU A 1 90 ? 16.575 7.488 -9.284 1.00 88.19 90 LEU A O 1
ATOM 628 N N . VAL A 1 91 ? 17.693 7.284 -7.326 1.00 93.06 91 VAL A N 1
ATOM 629 C CA . VAL A 1 91 ? 17.780 5.822 -7.283 1.00 93.06 91 VAL A CA 1
ATOM 630 C C . VAL A 1 91 ? 16.914 5.334 -6.131 1.00 93.06 91 VAL A C 1
ATOM 632 O O . VAL A 1 91 ? 16.990 5.879 -5.029 1.00 93.06 91 VAL A O 1
ATOM 635 N N . ALA A 1 92 ? 16.071 4.340 -6.385 1.00 94.44 92 ALA A N 1
ATOM 636 C CA . ALA A 1 92 ? 15.235 3.746 -5.352 1.00 94.44 92 ALA A CA 1
ATOM 637 C C . ALA A 1 92 ? 14.941 2.280 -5.659 1.00 94.44 92 ALA A C 1
ATOM 639 O O . ALA A 1 92 ? 14.756 1.903 -6.810 1.00 94.44 92 ALA A O 1
ATOM 640 N N . PHE A 1 93 ? 14.826 1.487 -4.599 1.00 95.06 93 PHE A N 1
ATOM 641 C CA . PHE A 1 93 ? 14.580 0.043 -4.671 1.00 95.06 93 PHE A CA 1
ATOM 642 C C . PHE A 1 93 ? 13.213 -0.350 -4.095 1.00 95.06 93 PHE A C 1
ATOM 644 O O . PHE A 1 93 ? 12.829 -1.514 -4.113 1.00 95.06 93 PHE A O 1
ATOM 651 N N . ALA A 1 94 ? 12.466 0.626 -3.571 1.00 95.06 94 ALA A N 1
ATOM 652 C CA . ALA A 1 94 ? 11.159 0.420 -2.969 1.00 95.06 94 ALA A CA 1
ATOM 653 C C . ALA A 1 94 ? 10.263 1.660 -3.143 1.00 95.06 94 ALA A C 1
ATOM 655 O O . ALA A 1 94 ? 10.761 2.791 -3.207 1.00 95.06 94 ALA A O 1
ATOM 656 N N . PRO A 1 95 ? 8.933 1.479 -3.205 1.00 95.75 95 PRO A N 1
ATOM 657 C CA . PRO A 1 95 ? 7.988 2.583 -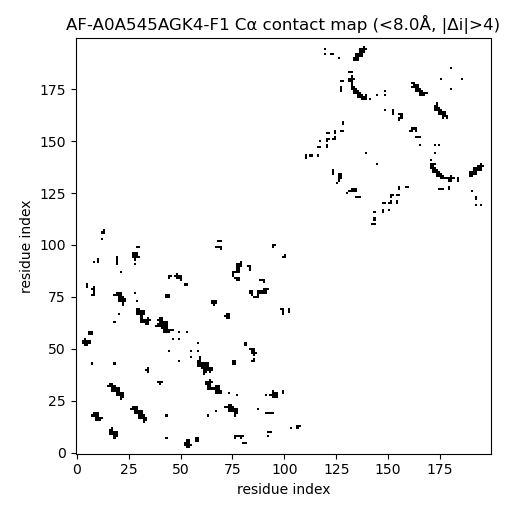3.239 1.00 95.75 95 PRO A CA 1
ATOM 658 C C . PRO A 1 95 ? 7.851 3.229 -1.856 1.00 95.75 95 PRO A C 1
ATOM 660 O O . PRO A 1 95 ? 7.844 2.554 -0.831 1.00 95.75 95 PRO A O 1
ATOM 663 N N . THR A 1 96 ? 7.654 4.545 -1.829 1.00 95.75 96 THR A N 1
ATOM 664 C CA . THR A 1 96 ? 7.438 5.310 -0.586 1.00 95.75 96 THR A CA 1
ATOM 665 C C . THR A 1 96 ? 6.074 6.000 -0.546 1.00 95.75 96 THR A C 1
ATOM 667 O O . THR A 1 96 ? 5.644 6.515 0.488 1.00 95.75 96 THR A O 1
ATOM 670 N N . CYS A 1 97 ? 5.328 5.989 -1.655 1.00 95.88 97 CYS A N 1
ATOM 671 C CA . CYS A 1 97 ? 3.972 6.516 -1.688 1.00 95.88 97 CYS A CA 1
ATOM 672 C C . CYS A 1 97 ? 3.027 5.662 -0.824 1.00 95.88 97 CYS A C 1
ATOM 674 O O . CYS A 1 97 ? 2.624 4.569 -1.228 1.00 95.88 97 CYS A O 1
ATOM 676 N N . ARG A 1 98 ? 2.567 6.217 0.308 1.00 93.94 98 ARG A N 1
ATOM 677 C CA . ARG A 1 98 ? 1.613 5.569 1.235 1.00 93.94 98 ARG A CA 1
ATOM 678 C C . ARG A 1 98 ? 0.370 5.003 0.545 1.00 93.94 98 ARG A C 1
ATOM 680 O O . ARG A 1 98 ? -0.106 3.936 0.908 1.00 93.94 98 ARG A O 1
ATOM 687 N N . ARG A 1 99 ? -0.161 5.699 -0.471 1.00 95.00 99 ARG A N 1
ATOM 688 C CA . ARG A 1 99 ? -1.341 5.224 -1.209 1.00 95.00 99 ARG A CA 1
ATOM 689 C C . ARG A 1 99 ? -1.021 4.045 -2.125 1.00 95.00 99 ARG A C 1
ATOM 691 O O . ARG A 1 99 ? -1.862 3.167 -2.240 1.00 95.00 99 ARG A O 1
ATOM 698 N N . CYS A 1 100 ? 0.155 4.018 -2.759 1.00 96.19 100 CYS A N 1
ATOM 699 C CA . CYS A 1 100 ? 0.576 2.849 -3.537 1.00 96.19 100 CYS A CA 1
ATOM 700 C C . CYS A 1 100 ? 0.778 1.650 -2.608 1.00 96.19 100 CYS A C 1
ATOM 70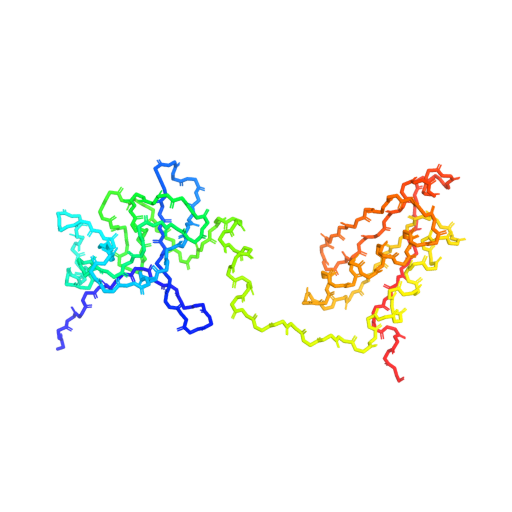2 O O . CYS A 1 100 ? 0.226 0.596 -2.886 1.00 96.19 100 CYS A O 1
ATOM 704 N N . LEU A 1 101 ? 1.463 1.837 -1.473 1.00 94.00 101 LEU A N 1
ATOM 705 C CA . LEU A 1 101 ? 1.665 0.788 -0.466 1.00 94.00 101 LEU A CA 1
ATOM 706 C C . LEU A 1 101 ? 0.336 0.191 0.027 1.00 94.00 101 LEU A C 1
ATOM 708 O O . LEU A 1 101 ? 0.160 -1.019 0.001 1.00 94.00 101 LEU A O 1
ATOM 712 N N . ALA A 1 102 ? -0.646 1.032 0.361 1.00 91.00 102 ALA A N 1
ATOM 713 C CA . ALA A 1 102 ? -1.971 0.565 0.779 1.00 91.00 102 ALA A CA 1
ATOM 714 C C . ALA A 1 102 ? -2.775 -0.148 -0.330 1.00 91.00 102 ALA A C 1
ATOM 716 O O . ALA A 1 102 ? -3.718 -0.878 -0.038 1.00 91.00 102 ALA A O 1
ATOM 717 N N . LEU A 1 103 ? -2.474 0.109 -1.607 1.00 93.69 103 LEU A N 1
ATOM 718 C CA . LEU A 1 103 ? -3.127 -0.566 -2.734 1.00 93.69 103 LEU A CA 1
ATOM 719 C C . LEU A 1 103 ? -2.436 -1.886 -3.078 1.00 93.69 103 LEU A C 1
ATOM 721 O O . LEU A 1 103 ? -3.126 -2.841 -3.419 1.00 93.69 103 LEU A O 1
ATOM 725 N N . ILE A 1 104 ? -1.107 -1.942 -2.948 1.00 92.44 104 ILE A N 1
ATOM 726 C CA . ILE A 1 104 ? -0.309 -3.164 -3.099 1.00 92.44 104 ILE A CA 1
ATOM 727 C C . ILE A 1 104 ? -0.796 -4.258 -2.156 1.00 92.44 104 ILE A C 1
ATOM 729 O O . ILE A 1 104 ? -0.903 -5.404 -2.571 1.00 92.44 104 ILE A O 1
ATOM 733 N N . ASP A 1 105 ? -1.120 -3.888 -0.919 1.00 85.69 105 ASP A N 1
ATOM 734 C CA . ASP A 1 105 ? -1.585 -4.805 0.122 1.00 85.69 105 ASP A CA 1
ATOM 735 C C . ASP A 1 105 ? -2.752 -5.698 -0.349 1.00 85.69 105 ASP A C 1
ATOM 737 O O . ASP A 1 105 ? -2.817 -6.880 -0.039 1.00 85.69 105 ASP A O 1
ATOM 741 N N . ARG A 1 106 ? -3.611 -5.178 -1.239 1.00 86.12 106 ARG A N 1
ATOM 742 C CA . ARG A 1 106 ? -4.752 -5.913 -1.821 1.00 86.12 106 ARG A CA 1
ATOM 743 C C . ARG A 1 106 ? -4.365 -7.026 -2.794 1.00 86.12 106 ARG A C 1
ATOM 745 O O . ARG A 1 106 ? -5.235 -7.785 -3.213 1.00 86.12 106 ARG A O 1
ATOM 752 N N . HIS A 1 107 ? -3.113 -7.070 -3.236 1.00 86.25 107 HIS A N 1
ATOM 753 C CA . HIS A 1 107 ? -2.609 -8.142 -4.090 1.00 86.25 107 HIS A CA 1
ATOM 754 C C . HIS A 1 107 ? -2.147 -9.360 -3.290 1.00 86.25 107 HIS A C 1
ATOM 756 O O . HIS A 1 107 ? -1.942 -10.415 -3.887 1.00 86.25 107 HIS A O 1
ATOM 762 N N . PHE A 1 108 ? -1.995 -9.229 -1.973 1.00 85.25 108 PHE A N 1
ATOM 763 C CA . PHE A 1 108 ? -1.716 -10.354 -1.095 1.00 85.25 108 PHE A CA 1
ATOM 764 C C . PHE A 1 108 ? -3.033 -10.991 -0.635 1.00 85.25 108 PHE A C 1
ATOM 766 O O . PHE A 1 108 ? -4.046 -10.293 -0.518 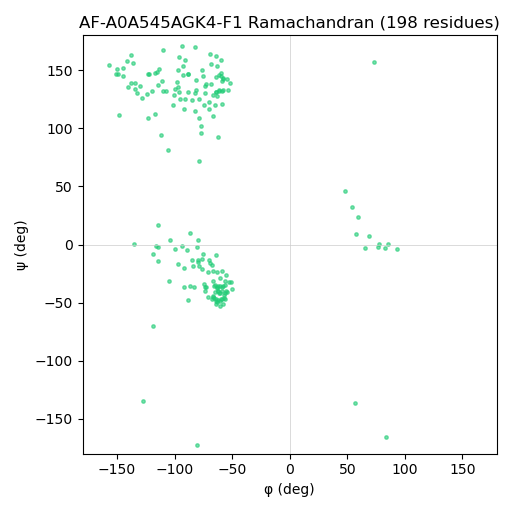1.00 85.25 108 PHE A O 1
ATOM 773 N N . PRO A 1 109 ? -3.060 -12.319 -0.423 1.00 83.81 109 PRO A N 1
ATOM 774 C CA . PRO A 1 109 ? -4.226 -12.965 0.158 1.00 83.81 109 PRO A CA 1
ATOM 775 C C . PRO A 1 109 ? -4.524 -12.344 1.523 1.00 83.81 109 PRO A C 1
ATOM 777 O O . PRO A 1 109 ? -3.606 -12.006 2.271 1.00 83.81 109 PRO A O 1
ATOM 780 N N . ALA A 1 110 ? -5.811 -12.200 1.838 1.00 83.44 110 ALA A N 1
ATOM 781 C CA . ALA A 1 110 ? -6.205 -11.806 3.180 1.00 83.44 110 ALA A CA 1
ATOM 782 C C . ALA A 1 110 ? -5.639 -12.836 4.175 1.00 83.44 110 ALA A C 1
ATOM 784 O O . ALA A 1 110 ? -5.770 -14.037 3.915 1.00 83.44 110 ALA A O 1
ATOM 785 N N . PRO A 1 111 ? -5.016 -12.393 5.279 1.00 84.44 111 PRO A N 1
ATOM 786 C CA . PRO A 1 111 ? -4.569 -13.296 6.327 1.00 84.44 111 PRO A CA 1
ATOM 787 C C . PRO A 1 111 ? -5.722 -14.171 6.815 1.00 84.44 111 PRO A C 1
ATOM 789 O O . PRO A 1 111 ? -6.863 -13.708 6.917 1.00 84.44 111 PRO A O 1
ATOM 792 N N . GLU A 1 112 ? -5.430 -15.434 7.119 1.00 88.69 112 GLU A N 1
ATOM 793 C CA . GLU A 1 112 ? -6.406 -16.288 7.783 1.00 88.69 112 GLU A CA 1
ATOM 794 C C . GLU A 1 112 ? -6.697 -15.709 9.168 1.00 88.69 112 GLU A C 1
ATOM 796 O O . GLU A 1 112 ? -5.790 -15.330 9.908 1.00 88.69 112 GLU A O 1
ATOM 801 N N . ARG A 1 113 ? -7.979 -15.575 9.500 1.00 88.94 113 ARG A N 1
ATOM 802 C CA . ARG A 1 113 ? -8.397 -14.991 10.770 1.00 88.94 113 ARG A CA 1
ATOM 803 C C . ARG A 1 113 ? -8.045 -15.952 11.903 1.00 88.94 113 ARG A C 1
ATOM 805 O O . ARG A 1 113 ? -8.538 -17.077 11.911 1.00 88.94 113 ARG A O 1
ATOM 812 N N . ASP A 1 114 ? -7.257 -15.498 12.875 1.00 91.31 114 ASP A N 1
ATOM 813 C CA . ASP A 1 114 ? -6.937 -16.320 14.048 1.00 91.31 114 ASP A CA 1
ATOM 814 C C . ASP A 1 114 ? -8.217 -16.600 14.857 1.00 91.31 114 ASP A C 1
ATOM 816 O O . ASP A 1 114 ? -8.993 -15.691 15.171 1.00 91.31 114 ASP A O 1
ATOM 820 N N . SER A 1 115 ? -8.431 -17.868 15.212 1.00 90.94 115 SER A N 1
ATOM 821 C CA . SER A 1 115 ? -9.581 -18.327 16.005 1.00 90.94 115 SER A CA 1
ATOM 822 C C . SER A 1 115 ? -9.741 -17.608 17.355 1.00 90.94 115 SER A C 1
ATOM 824 O O . SER A 1 115 ? -10.858 -17.478 17.857 1.00 90.94 115 SER A O 1
ATOM 826 N N . ARG A 1 116 ? -8.648 -17.090 17.930 1.00 90.56 116 ARG A N 1
ATOM 827 C CA . ARG A 1 116 ? -8.629 -16.372 19.215 1.00 90.56 116 ARG A CA 1
ATOM 828 C C . ARG A 1 116 ? -9.079 -14.919 19.100 1.00 90.56 116 ARG A C 1
ATOM 83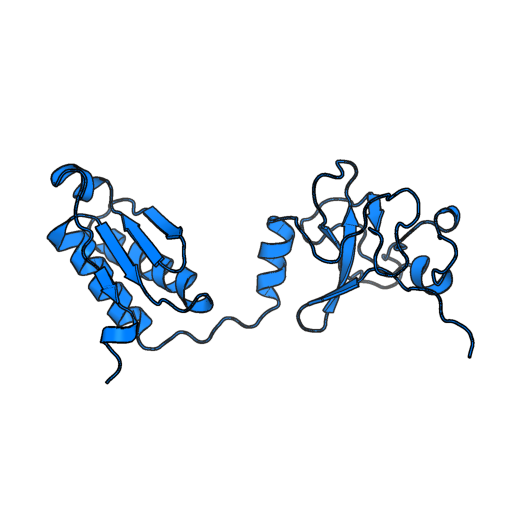0 O O . ARG A 1 116 ? -9.343 -14.288 20.123 1.00 90.56 116 ARG A O 1
ATOM 837 N N . LEU A 1 117 ? -9.176 -14.374 17.885 1.00 93.06 117 LEU A N 1
ATOM 838 C CA . LEU A 1 117 ? -9.401 -12.946 17.667 1.00 93.06 117 LEU A CA 1
ATOM 839 C C . LEU A 1 117 ? -10.680 -12.450 18.345 1.00 93.06 117 LEU A C 1
ATOM 841 O O . LEU A 1 117 ? -10.660 -11.399 18.981 1.00 93.06 117 LEU A O 1
ATOM 845 N N . ASP A 1 118 ? -11.768 -13.214 18.248 1.00 93.44 118 ASP A N 1
ATOM 846 C CA . ASP A 1 118 ? -13.048 -12.859 18.868 1.00 93.44 118 ASP A CA 1
ATOM 847 C C . ASP A 1 118 ? -12.965 -12.850 20.400 1.00 93.44 118 ASP A C 1
ATOM 849 O O . ASP A 1 118 ? -13.470 -11.925 21.040 1.00 93.44 118 ASP A O 1
ATOM 853 N N . LEU A 1 119 ? -12.270 -13.828 20.992 1.00 94.56 119 LEU A N 1
ATOM 854 C CA . LEU A 1 119 ? -12.069 -13.902 22.438 1.00 94.56 119 LEU A CA 1
ATOM 855 C C . LEU A 1 119 ? -11.247 -12.711 22.941 1.00 94.56 119 LEU A C 1
ATOM 857 O O . LEU A 1 119 ? -11.684 -12.003 23.850 1.00 94.56 119 LEU A O 1
ATOM 861 N N . VAL A 1 120 ? -10.089 -12.448 22.327 1.00 94.62 120 VAL A N 1
ATOM 862 C CA . VAL A 1 120 ? -9.229 -11.324 22.727 1.00 94.62 120 VAL A CA 1
ATOM 863 C C . VAL A 1 120 ? -9.958 -9.996 22.529 1.00 94.62 120 VAL A C 1
ATOM 865 O O . VAL A 1 120 ? -9.894 -9.118 23.393 1.00 94.62 120 VAL A O 1
ATOM 868 N N . ALA A 1 121 ? -10.708 -9.854 21.431 1.00 95.56 121 ALA A N 1
ATOM 869 C CA . ALA A 1 121 ? -11.493 -8.655 21.183 1.00 95.56 121 ALA A CA 1
ATOM 870 C C . ALA A 1 121 ? -12.558 -8.426 22.265 1.00 95.56 121 ALA A C 1
ATOM 872 O O . ALA A 1 121 ? -12.744 -7.291 22.715 1.00 95.56 121 ALA A O 1
ATOM 873 N N . GLN A 1 122 ? -13.235 -9.490 22.701 1.00 95.06 122 GLN A N 1
ATOM 874 C CA . GLN A 1 122 ? -14.234 -9.424 23.762 1.00 95.06 122 GLN A CA 1
ATOM 875 C C . GLN A 1 122 ? -13.611 -9.064 25.114 1.00 95.06 122 GLN A C 1
ATOM 877 O O . GLN A 1 122 ? -14.142 -8.194 25.805 1.00 95.06 122 GLN A O 1
ATOM 882 N N . VAL A 1 123 ? -12.478 -9.674 25.476 1.00 94.56 123 VAL A N 1
ATOM 883 C CA . VAL A 1 123 ? -11.751 -9.355 26.716 1.00 94.56 123 VAL A CA 1
ATOM 884 C C . VAL A 1 123 ? -11.320 -7.889 26.721 1.00 94.56 123 VAL A C 1
ATOM 886 O O . VAL A 1 123 ? -11.622 -7.168 27.671 1.00 94.56 123 VAL A O 1
ATOM 889 N N . ALA A 1 124 ? -10.703 -7.411 25.638 1.00 93.44 124 ALA A N 1
ATOM 890 C CA . ALA A 1 124 ? -10.300 -6.011 25.520 1.00 93.44 124 ALA A CA 1
ATOM 891 C C . ALA A 1 124 ? -11.503 -5.057 25.596 1.00 93.44 124 ALA A C 1
ATOM 893 O O . ALA A 1 124 ? -11.446 -4.035 26.282 1.00 93.44 124 ALA A O 1
ATOM 894 N N . ALA A 1 125 ? -12.619 -5.395 24.942 1.00 94.31 125 ALA A N 1
ATOM 895 C CA . ALA A 1 125 ? -13.844 -4.607 25.031 1.00 94.31 125 ALA A CA 1
ATOM 896 C C . ALA A 1 125 ? -14.402 -4.569 26.464 1.00 94.31 125 ALA A C 1
ATOM 898 O O . ALA A 1 125 ? -14.832 -3.505 26.903 1.00 94.31 125 ALA A O 1
ATOM 899 N N . ASN A 1 126 ? -14.369 -5.682 27.204 1.00 92.81 126 ASN A N 1
ATOM 900 C CA . ASN A 1 126 ? -14.781 -5.719 28.610 1.00 92.81 126 ASN A CA 1
ATOM 901 C C . ASN A 1 126 ? -13.891 -4.816 29.469 1.00 92.81 126 ASN A C 1
ATOM 903 O O . ASN A 1 126 ? -14.416 -3.978 30.193 1.00 92.81 126 ASN A O 1
ATOM 907 N N . VAL A 1 127 ? -12.562 -4.906 29.331 1.00 91.12 127 VAL A N 1
ATOM 908 C CA . VAL A 1 127 ? -11.616 -4.044 30.068 1.00 91.12 127 VAL A CA 1
ATOM 909 C C . VAL A 1 127 ? -11.894 -2.562 29.796 1.00 91.12 127 VAL A C 1
ATOM 911 O O . VAL A 1 127 ? -11.988 -1.761 30.729 1.00 91.12 127 VAL A O 1
ATOM 914 N N . VAL A 1 128 ? -12.099 -2.190 28.529 1.00 91.50 128 VAL A N 1
ATOM 915 C CA . VAL A 1 128 ? -12.401 -0.801 28.158 1.00 91.50 128 VAL A CA 1
ATOM 916 C C . VAL A 1 128 ? -13.734 -0.340 28.747 1.00 91.50 128 VAL A C 1
ATOM 918 O O . VAL A 1 128 ? -13.789 0.740 29.328 1.00 91.50 128 VAL A O 1
ATOM 921 N N . VAL A 1 129 ? -14.802 -1.126 28.599 1.00 89.88 129 VAL A N 1
ATOM 922 C CA . VAL A 1 129 ? -16.158 -0.713 28.999 1.00 89.88 129 VAL A CA 1
ATOM 923 C C . VAL A 1 129 ? -16.343 -0.720 30.514 1.00 89.88 129 VAL A C 1
ATOM 925 O O . VAL A 1 129 ? -17.000 0.169 31.043 1.00 89.88 129 VAL A O 1
ATOM 928 N N . GLU A 1 130 ? -15.792 -1.711 31.209 1.00 85.12 130 GLU A N 1
ATOM 929 C CA . GLU A 1 130 ? -16.114 -1.972 32.617 1.00 85.12 130 GLU A CA 1
ATOM 930 C C . GLU A 1 130 ? -15.113 -1.356 33.591 1.00 85.12 130 GLU A C 1
ATOM 932 O O . GLU A 1 130 ? -15.415 -1.267 34.779 1.00 85.12 130 GLU A O 1
ATOM 937 N N . ARG A 1 131 ? -13.919 -0.959 33.127 1.00 74.12 131 ARG A N 1
ATOM 938 C CA . ARG A 1 131 ? -12.844 -0.535 34.035 1.00 74.12 131 ARG A CA 1
ATOM 939 C C . ARG A 1 131 ? -12.382 0.899 33.843 1.00 74.12 131 ARG A C 1
ATOM 941 O O . ARG A 1 131 ? -12.536 1.710 34.746 1.00 74.12 131 ARG A O 1
ATOM 948 N N . ARG A 1 132 ? -11.703 1.197 32.732 1.00 71.12 132 ARG A N 1
ATOM 949 C CA . ARG A 1 132 ? -10.868 2.418 32.621 1.00 71.12 132 ARG A CA 1
ATOM 950 C C . ARG A 1 132 ? -11.041 3.183 31.311 1.00 71.12 132 ARG A C 1
ATOM 952 O O . ARG A 1 132 ? -10.338 4.163 31.073 1.00 71.12 132 ARG A O 1
ATOM 959 N N . GLY A 1 133 ? -11.899 2.713 30.410 1.00 85.75 133 GLY A N 1
ATOM 960 C CA . GLY A 1 133 ? -11.987 3.274 29.064 1.00 85.75 133 GLY A CA 1
ATOM 961 C C . GLY A 1 133 ? -10.756 2.994 28.200 1.00 85.75 133 GLY A C 1
ATOM 962 O O . GLY A 1 133 ? -10.674 3.527 27.102 1.00 85.75 133 GLY A O 1
ATOM 963 N N . PHE A 1 134 ? -9.802 2.178 28.653 1.00 90.06 134 PHE A N 1
ATOM 964 C CA . PHE A 1 134 ? -8.525 1.964 27.978 1.00 90.06 134 PHE A CA 1
ATOM 965 C C . PHE A 1 134 ? -8.040 0.519 28.123 1.00 90.06 134 PHE A C 1
ATOM 967 O O . PHE A 1 134 ? -8.256 -0.089 29.170 1.00 90.06 134 PHE A O 1
ATOM 974 N N . ALA A 1 135 ? -7.389 -0.010 27.087 1.00 92.50 135 ALA A N 1
ATOM 975 C CA . ALA A 1 135 ? -6.719 -1.307 27.108 1.00 92.50 135 ALA A CA 1
ATOM 976 C C . ALA A 1 135 ? -5.502 -1.317 26.175 1.00 92.50 135 ALA A C 1
ATOM 978 O O . ALA A 1 135 ? -5.525 -0.717 25.093 1.00 92.50 135 ALA A O 1
ATOM 979 N N . GLU A 1 136 ? -4.478 -2.063 26.578 1.00 93.25 136 GLU A N 1
ATOM 980 C CA . GLU A 1 136 ? -3.328 -2.402 25.743 1.00 93.25 136 GLU A CA 1
ATOM 981 C C . GLU A 1 136 ? -3.372 -3.882 25.400 1.00 93.25 136 GLU A C 1
ATOM 983 O O . GLU A 1 136 ? -3.557 -4.712 26.288 1.00 93.25 136 GLU A O 1
ATOM 988 N N . ILE A 1 137 ? -3.190 -4.215 24.126 1.00 93.44 137 ILE A N 1
ATOM 989 C CA . ILE A 1 137 ? -3.147 -5.595 23.655 1.00 93.44 137 ILE A CA 1
ATOM 990 C C . ILE A 1 137 ? -1.762 -5.858 23.070 1.00 93.44 137 ILE A C 1
ATOM 992 O O . ILE A 1 137 ? -1.395 -5.273 22.048 1.00 93.44 137 ILE A O 1
ATOM 996 N N . HIS A 1 138 ? -1.002 -6.713 23.741 1.00 92.31 138 HIS A N 1
ATOM 997 C CA . HIS A 1 138 ? 0.378 -7.066 23.412 1.00 92.31 138 HIS A CA 1
ATOM 998 C C . HIS A 1 138 ? 0.432 -8.351 22.583 1.00 92.31 138 HIS A C 1
ATOM 1000 O O . HIS A 1 138 ? -0.535 -9.114 22.556 1.00 92.31 138 HIS A O 1
ATOM 1006 N N . ASP A 1 139 ? 1.559 -8.562 21.900 1.00 89.75 139 ASP A N 1
ATOM 1007 C CA . ASP A 1 139 ? 1.876 -9.780 21.135 1.00 89.75 139 ASP A CA 1
ATOM 1008 C C . ASP A 1 139 ? 0.876 -10.113 20.012 1.00 89.75 139 ASP A C 1
ATOM 1010 O O . ASP A 1 139 ? 0.750 -11.253 19.574 1.00 89.75 139 ASP A O 1
ATOM 1014 N N . VAL A 1 140 ? 0.155 -9.105 19.508 1.00 88.81 140 VAL A N 1
ATOM 1015 C CA . VAL A 1 140 ? -0.806 -9.292 18.415 1.00 88.81 140 VAL A CA 1
ATOM 1016 C C . VAL A 1 140 ? -0.046 -9.468 17.097 1.00 88.81 140 VAL A C 1
ATOM 1018 O O . VAL A 1 140 ? 0.632 -8.518 16.672 1.00 88.81 140 VAL A O 1
ATOM 1021 N N . PRO A 1 141 ? -0.204 -10.607 16.392 1.00 89.44 141 PRO A N 1
ATOM 1022 C CA . PRO A 1 141 ? 0.407 -10.804 15.083 1.00 89.44 141 PRO A CA 1
ATOM 1023 C C . PRO A 1 141 ? 0.051 -9.657 14.129 1.00 89.44 141 PRO A C 1
ATOM 1025 O O . PRO A 1 141 ? -1.103 -9.224 14.063 1.00 89.44 141 PRO A O 1
ATOM 1028 N N . GLY A 1 142 ? 1.051 -9.117 13.424 1.00 87.75 142 GLY A N 1
ATOM 1029 C CA . GLY A 1 142 ? 0.919 -7.868 12.658 1.00 87.75 142 GLY A CA 1
ATOM 1030 C C . GLY A 1 142 ? -0.207 -7.884 11.619 1.00 87.75 142 GLY A C 1
ATOM 1031 O O . GLY A 1 142 ? -0.892 -6.883 11.412 1.00 87.75 142 GLY A O 1
ATOM 1032 N N . ASP A 1 143 ? -0.437 -9.044 11.022 1.00 87.31 143 ASP A N 1
ATOM 1033 C CA . ASP A 1 143 ? -1.496 -9.341 10.062 1.00 87.31 143 ASP A CA 1
ATOM 1034 C C . ASP A 1 143 ? -2.906 -9.391 10.692 1.00 87.31 143 ASP A C 1
ATOM 1036 O O . ASP A 1 143 ? -3.893 -9.105 10.014 1.00 87.31 143 ASP A O 1
ATOM 1040 N N . GLN A 1 144 ? -3.014 -9.651 12.000 1.00 91.62 144 GLN A N 1
ATOM 1041 C CA . GLN A 1 144 ? -4.277 -9.682 12.754 1.00 91.62 144 GLN A CA 1
ATOM 1042 C C . GLN A 1 144 ? -4.638 -8.327 13.392 1.00 91.62 144 GLN A C 1
ATOM 1044 O O . GLN A 1 144 ? -5.808 -8.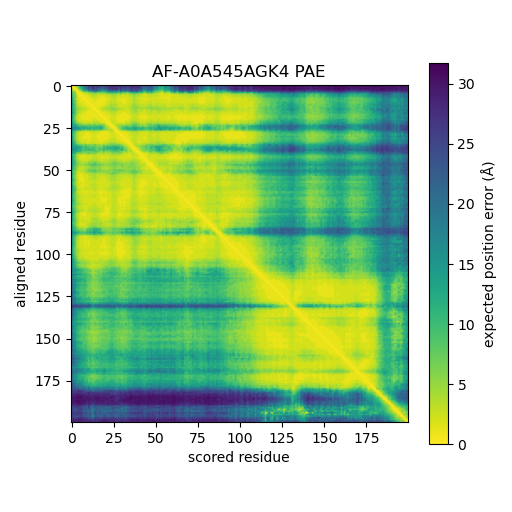069 13.696 1.00 91.62 144 GLN A O 1
ATOM 1049 N N . GLN A 1 145 ? -3.667 -7.421 13.573 1.00 92.81 145 GLN A N 1
ATOM 1050 C CA . GLN A 1 145 ? -3.857 -6.142 14.279 1.00 92.81 145 GLN A CA 1
ATOM 1051 C C . GLN A 1 145 ? -4.991 -5.284 13.699 1.00 92.81 145 GLN A C 1
ATOM 1053 O O . GLN A 1 145 ? -5.747 -4.652 14.443 1.00 92.81 145 GLN A O 1
ATOM 1058 N N . ALA A 1 146 ? -5.130 -5.234 12.371 1.00 91.00 146 ALA A N 1
ATOM 1059 C CA . ALA A 1 146 ? -6.166 -4.433 11.721 1.00 91.00 146 ALA A CA 1
ATOM 1060 C C . ALA A 1 146 ? -7.580 -4.963 12.015 1.00 91.00 146 ALA A C 1
ATOM 1062 O O . ALA A 1 146 ? -8.475 -4.179 12.358 1.00 91.00 146 ALA A O 1
ATOM 1063 N N . GLU A 1 147 ? -7.774 -6.281 11.921 1.00 92.94 147 GLU A N 1
ATOM 1064 C CA . GLU A 1 147 ? -9.072 -6.914 12.159 1.00 92.94 147 GLU A CA 1
ATOM 1065 C C . GLU A 1 147 ? -9.420 -6.935 13.653 1.00 92.94 147 GLU A C 1
ATOM 1067 O O . GLU A 1 147 ? -10.566 -6.649 14.014 1.00 92.94 147 GLU A O 1
ATOM 1072 N N . LEU A 1 148 ? -8.437 -7.134 14.539 1.00 95.12 148 LEU A N 1
ATOM 1073 C CA . LEU A 1 148 ? -8.625 -7.002 15.986 1.00 95.12 148 LEU A CA 1
ATOM 1074 C C . LEU A 1 148 ? -9.127 -5.599 16.351 1.00 95.12 148 LEU A C 1
ATOM 1076 O O . LEU A 1 148 ? -10.168 -5.448 16.992 1.00 95.12 148 LEU A O 1
ATOM 1080 N N . ARG A 1 149 ? -8.445 -4.549 15.875 1.00 95.88 149 ARG A N 1
ATOM 1081 C CA . ARG A 1 149 ? -8.849 -3.149 16.107 1.00 95.88 149 ARG A CA 1
ATOM 1082 C C . ARG A 1 149 ? -10.245 -2.846 15.581 1.00 95.88 149 ARG A C 1
ATOM 1084 O O . ARG A 1 149 ? -10.969 -2.030 16.154 1.00 95.88 149 ARG A O 1
ATOM 1091 N N . LYS A 1 150 ? -10.624 -3.427 14.445 1.00 95.19 150 LYS A N 1
ATOM 1092 C CA . LYS A 1 150 ? -11.973 -3.283 13.889 1.00 95.19 150 LYS A CA 1
ATOM 1093 C C . LYS A 1 150 ? -13.009 -3.971 14.780 1.00 95.19 150 LYS A C 1
ATOM 1095 O O . LYS A 1 150 ? -14.001 -3.329 15.122 1.00 95.19 150 LYS A O 1
ATOM 1100 N N . THR A 1 151 ? -12.741 -5.204 15.198 1.00 96.12 151 THR A N 1
ATOM 1101 C CA . THR A 1 151 ? -13.640 -6.017 16.031 1.00 96.12 151 THR A CA 1
ATOM 1102 C C . THR A 1 151 ? -13.859 -5.377 17.402 1.00 96.12 151 THR A C 1
ATOM 1104 O O . THR A 1 151 ? -15.002 -5.121 17.778 1.00 96.12 151 THR A O 1
ATOM 1107 N N . VAL A 1 152 ? -12.786 -4.980 18.098 1.00 96.06 152 VAL A N 1
ATOM 1108 C CA . VAL A 1 152 ? -12.863 -4.314 19.412 1.00 96.06 152 VAL A CA 1
ATOM 1109 C C . VAL A 1 152 ? -13.673 -3.017 19.347 1.00 96.06 152 VAL A C 1
ATOM 1111 O O . VAL A 1 152 ? -14.574 -2.801 20.158 1.00 96.06 152 VAL A O 1
ATOM 1114 N N . ARG A 1 153 ? -13.410 -2.157 18.348 1.00 96.12 153 ARG A N 1
ATOM 1115 C CA . ARG A 1 153 ? -14.194 -0.923 18.155 1.00 96.12 153 ARG A CA 1
ATOM 1116 C C . ARG A 1 153 ? -15.674 -1.215 17.937 1.00 96.12 153 ARG A C 1
ATOM 1118 O O . ARG A 1 153 ? -16.505 -0.471 18.450 1.00 96.12 153 ARG A O 1
ATOM 1125 N N . GLY A 1 154 ? -15.995 -2.261 17.174 1.00 95.75 154 GLY A N 1
ATOM 1126 C CA . GLY A 1 154 ? -17.369 -2.704 16.951 1.00 95.75 154 GLY A CA 1
ATOM 1127 C C . GLY A 1 154 ? -18.055 -3.101 18.256 1.00 95.75 154 GLY A C 1
ATOM 1128 O O . GLY A 1 154 ? -19.103 -2.546 18.579 1.00 95.75 154 GLY A O 1
ATOM 1129 N N . LEU A 1 155 ? -17.424 -3.983 19.034 1.00 96.12 155 LEU A N 1
ATOM 1130 C CA . LEU A 1 155 ? -17.957 -4.475 20.309 1.00 96.12 155 LEU A CA 1
ATOM 1131 C C . LEU A 1 155 ? -18.201 -3.348 21.318 1.00 96.12 155 LEU A C 1
ATOM 1133 O O . LEU A 1 155 ? -19.281 -3.266 21.903 1.00 96.12 155 LEU A O 1
ATOM 1137 N N . ILE A 1 156 ? -17.235 -2.442 21.490 1.00 94.06 156 ILE A N 1
ATOM 1138 C CA . ILE A 1 156 ? -17.391 -1.304 22.406 1.00 94.06 156 ILE A CA 1
ATOM 1139 C C . ILE A 1 156 ? -18.510 -0.381 21.915 1.00 94.06 156 ILE A C 1
ATOM 1141 O O . ILE A 1 156 ? -19.390 -0.024 22.692 1.00 94.06 156 ILE A O 1
ATOM 1145 N N . ARG A 1 157 ? -18.531 -0.030 20.621 1.00 93.88 157 ARG A N 1
ATOM 1146 C CA . ARG A 1 157 ? -19.539 0.887 20.066 1.00 93.88 157 ARG A CA 1
ATOM 1147 C C . ARG A 1 157 ? -20.961 0.339 20.180 1.00 93.88 157 ARG A C 1
ATOM 1149 O O . ARG A 1 157 ? -21.879 1.124 20.400 1.00 93.88 157 ARG A O 1
ATOM 1156 N N . VAL A 1 158 ? -21.150 -0.972 20.030 1.00 94.38 158 VAL A N 1
ATOM 1157 C CA . VAL A 1 158 ? -22.457 -1.623 20.228 1.00 94.38 158 VAL A CA 1
ATOM 1158 C C . VAL A 1 158 ? -22.933 -1.478 21.674 1.00 94.38 158 VAL A C 1
ATOM 1160 O O . VAL A 1 158 ? -24.119 -1.265 21.894 1.00 94.38 158 VAL A O 1
ATOM 1163 N N . ARG A 1 159 ? -22.020 -1.555 22.648 1.00 92.19 159 ARG A N 1
ATOM 1164 C CA . ARG A 1 159 ? -22.344 -1.501 24.082 1.00 92.19 159 ARG A CA 1
ATOM 1165 C C . ARG A 1 159 ? -22.509 -0.086 24.626 1.00 92.19 159 ARG A C 1
ATOM 1167 O O . ARG A 1 159 ? -23.325 0.122 25.514 1.00 92.19 159 ARG A O 1
ATOM 1174 N N . THR A 1 160 ? -21.709 0.864 24.147 1.00 90.19 160 THR A N 1
ATOM 1175 C CA . THR A 1 160 ? -21.592 2.196 24.766 1.00 90.19 160 THR A CA 1
ATOM 1176 C C . THR A 1 160 ? -22.096 3.327 23.882 1.00 90.19 160 THR A C 1
ATOM 1178 O O . THR A 1 160 ? -22.252 4.447 24.350 1.00 90.19 160 THR A O 1
ATOM 1181 N N . HIS A 1 161 ? -22.302 3.073 22.586 1.00 91.69 161 HIS A N 1
ATOM 1182 C CA . HIS A 1 161 ? -22.595 4.090 21.571 1.00 91.69 161 HIS A CA 1
ATOM 1183 C C . HIS A 1 161 ? -21.536 5.205 21.438 1.00 91.69 161 HIS A C 1
ATOM 1185 O O . HIS A 1 161 ? -21.737 6.160 20.684 1.00 91.69 161 HIS A O 1
ATOM 1191 N N . HIS A 1 162 ? -20.381 5.079 22.096 1.00 89.81 162 HIS A N 1
ATOM 1192 C CA . HIS A 1 162 ? -19.316 6.077 22.066 1.00 89.81 162 HIS A CA 1
ATOM 1193 C C . HIS A 1 162 ? -18.301 5.832 20.945 1.00 89.81 162 HIS A C 1
ATOM 1195 O O . HIS A 1 162 ? -18.148 4.730 20.407 1.00 89.81 162 HIS A O 1
ATOM 1201 N N . SER A 1 163 ? -17.583 6.895 20.576 1.00 88.81 163 SER A N 1
ATOM 1202 C CA . SER A 1 163 ? -16.459 6.808 19.646 1.00 88.81 163 SER A CA 1
ATOM 1203 C C . SER A 1 163 ? -15.244 6.171 20.315 1.00 88.81 163 SER A C 1
ATOM 1205 O O . SER A 1 163 ? -14.871 6.569 21.417 1.00 88.81 163 SER A O 1
ATOM 1207 N N . VAL A 1 164 ? -14.574 5.267 19.603 1.00 92.69 164 VAL A N 1
ATOM 1208 C CA . VAL A 1 164 ? -13.396 4.541 20.093 1.00 92.69 164 VAL A CA 1
ATOM 1209 C C . VAL A 1 164 ? -12.196 4.837 19.202 1.00 92.69 164 VAL A C 1
ATOM 1211 O O . VAL A 1 164 ? -12.283 4.758 17.969 1.00 92.69 164 VAL A O 1
ATOM 1214 N N . ARG A 1 165 ? -11.064 5.159 19.824 1.00 93.44 165 ARG A N 1
ATOM 1215 C CA . ARG A 1 165 ? -9.769 5.364 19.177 1.00 93.44 165 ARG A CA 1
ATOM 1216 C C . ARG A 1 165 ? -8.944 4.091 19.294 1.00 93.44 165 ARG A C 1
ATOM 1218 O O . ARG A 1 165 ? -8.971 3.414 20.312 1.00 93.44 165 ARG A O 1
ATOM 1225 N N . THR A 1 166 ? -8.230 3.757 18.223 1.00 95.12 166 THR A N 1
ATOM 1226 C CA . THR A 1 166 ? -7.253 2.665 18.253 1.00 95.12 166 THR A CA 1
ATOM 1227 C C . THR A 1 166 ? -5.994 3.059 17.507 1.00 95.12 166 THR A C 1
ATOM 1229 O O . THR A 1 166 ? -6.082 3.616 16.405 1.00 95.12 166 THR A O 1
ATOM 1232 N N . SER A 1 167 ? -4.842 2.708 18.058 1.00 92.94 167 SER A N 1
ATOM 1233 C CA . SER A 1 167 ? -3.524 2.922 17.457 1.00 92.94 167 SER A CA 1
ATOM 1234 C C . SER A 1 167 ? -2.651 1.690 17.646 1.00 92.94 167 SER A C 1
ATOM 1236 O O . SER A 1 167 ? -2.962 0.820 18.451 1.00 92.94 167 SER A O 1
ATOM 1238 N N . VAL A 1 168 ? -1.576 1.612 16.867 1.00 92.69 168 VAL A N 1
ATOM 1239 C CA . VAL A 1 168 ? -0.530 0.606 17.037 1.00 92.69 168 VAL A CA 1
ATOM 1240 C C . VAL A 1 168 ? 0.783 1.346 17.204 1.00 92.69 168 VAL A C 1
ATOM 1242 O O . VAL A 1 168 ? 1.087 2.217 16.385 1.00 92.69 168 VAL A O 1
ATOM 1245 N N . ALA A 1 169 ? 1.538 1.007 18.238 1.00 89.44 169 ALA A N 1
ATOM 1246 C CA . ALA A 1 169 ? 2.916 1.445 18.401 1.00 89.44 169 ALA A CA 1
ATOM 1247 C C . ALA A 1 169 ? 3.726 0.273 18.952 1.00 89.44 169 ALA A C 1
ATOM 1249 O O . ALA A 1 169 ? 3.244 -0.435 19.826 1.00 89.44 169 ALA A O 1
ATOM 1250 N N . GLU A 1 170 ? 4.912 0.039 18.387 1.00 86.50 170 GLU A N 1
ATOM 1251 C CA . GLU A 1 170 ? 5.858 -0.979 18.879 1.00 86.50 170 GLU A CA 1
ATOM 1252 C C . GLU A 1 170 ? 5.260 -2.397 19.015 1.00 86.50 170 GLU A C 1
ATOM 1254 O O . GLU A 1 170 ? 5.640 -3.165 19.884 1.00 86.50 170 GLU A O 1
ATOM 1259 N N . GLY A 1 171 ? 4.310 -2.760 18.143 1.00 82.81 171 GLY A N 1
ATOM 1260 C CA . GLY A 1 171 ? 3.640 -4.069 18.181 1.00 82.81 171 GLY A CA 1
ATOM 1261 C C . GLY A 1 171 ? 2.472 -4.169 19.170 1.00 82.81 171 GLY A C 1
ATOM 1262 O O . GLY A 1 171 ? 1.768 -5.175 19.169 1.00 82.81 171 GLY A O 1
ATOM 1263 N N . VAL A 1 172 ? 2.204 -3.113 19.941 1.00 91.38 172 VAL A N 1
ATOM 1264 C CA . VAL A 1 172 ? 1.100 -3.039 20.904 1.00 91.38 172 VAL A CA 1
ATOM 1265 C C . VAL A 1 172 ? -0.104 -2.345 20.276 1.00 91.38 172 VAL A C 1
ATOM 1267 O O . VAL A 1 172 ? 0.011 -1.267 19.679 1.00 91.38 172 VAL A O 1
ATOM 1270 N N . VAL A 1 173 ? -1.283 -2.950 20.414 1.00 94.56 173 VAL A N 1
ATOM 1271 C CA . VAL A 1 173 ? -2.561 -2.352 20.017 1.00 94.56 173 VAL A CA 1
ATOM 1272 C C . VAL A 1 173 ? -3.159 -1.608 21.204 1.00 94.56 173 VAL A C 1
ATOM 1274 O O . VAL A 1 173 ? -3.552 -2.206 22.199 1.00 94.56 173 VAL A O 1
ATOM 1277 N N . TYR A 1 174 ? -3.302 -0.299 21.059 1.00 93.94 174 TYR A N 1
ATOM 1278 C CA . TYR A 1 174 ? -3.931 0.566 22.049 1.00 93.94 174 TYR A CA 1
ATOM 1279 C C . TYR A 1 174 ? -5.389 0.803 21.685 1.00 93.94 174 TYR A C 1
ATOM 1281 O O . TYR A 1 174 ? -5.708 1.100 20.525 1.00 93.94 174 TYR A O 1
ATOM 1289 N N . VAL A 1 175 ? -6.270 0.712 22.675 1.00 94.81 175 VAL A N 1
ATOM 1290 C CA . VAL A 1 175 ? -7.705 0.957 22.533 1.00 94.81 175 VAL A CA 1
ATOM 1291 C C . VAL A 1 175 ? -8.136 1.946 23.600 1.00 94.81 175 VAL A C 1
ATOM 1293 O O . VAL A 1 175 ? -7.923 1.712 24.781 1.00 94.81 175 VAL A O 1
ATOM 1296 N N . GLU A 1 176 ? -8.777 3.034 23.187 1.00 93.25 176 GLU A N 1
ATOM 1297 C CA . GLU A 1 176 ? -9.248 4.085 24.086 1.00 93.25 176 GLU A CA 1
ATOM 1298 C C . GLU A 1 176 ? -10.684 4.486 23.728 1.00 93.25 176 GLU A C 1
ATOM 1300 O O . GLU A 1 176 ? -11.012 4.740 22.565 1.00 93.25 176 GLU A O 1
ATOM 1305 N N . CYS A 1 177 ? -11.541 4.593 24.735 1.00 91.44 177 CYS A N 1
ATOM 1306 C CA . CYS A 1 177 ? -12.862 5.193 24.668 1.00 91.44 177 CYS A CA 1
ATOM 1307 C C . CYS A 1 177 ? -12.839 6.486 25.500 1.00 91.44 177 CYS A C 1
ATOM 1309 O O . CYS A 1 177 ? -13.087 6.429 26.706 1.00 91.44 177 CYS A O 1
ATOM 1311 N N . PRO A 1 178 ? -12.583 7.659 24.881 1.00 86.81 178 PRO A N 1
ATOM 1312 C CA . PRO A 1 178 ? -12.349 8.909 25.611 1.00 86.81 178 PRO A CA 1
ATOM 1313 C C . PRO A 1 178 ? -13.478 9.309 26.565 1.00 86.81 178 PRO A C 1
ATOM 1315 O O . PRO A 1 178 ? -13.215 9.906 27.601 1.00 86.81 178 PRO A O 1
ATOM 1318 N N . ALA A 1 179 ? -14.725 8.958 26.230 1.00 84.94 179 ALA A N 1
ATOM 1319 C CA . ALA A 1 179 ? -15.886 9.209 27.081 1.00 84.94 179 ALA A CA 1
ATOM 1320 C C . ALA A 1 179 ? -15.781 8.502 28.444 1.00 84.94 179 ALA A C 1
ATOM 1322 O O . ALA A 1 179 ? -16.175 9.076 29.445 1.00 84.94 179 ALA A O 1
ATOM 1323 N N . ILE A 1 180 ? -15.192 7.302 28.480 1.00 81.50 180 ILE A N 1
ATOM 1324 C CA . ILE A 1 180 ? -15.037 6.484 29.694 1.00 81.50 180 ILE A CA 1
ATOM 1325 C C . ILE A 1 180 ? -13.688 6.776 30.369 1.00 81.50 180 ILE A C 1
ATOM 1327 O O . ILE A 1 180 ? -13.585 6.826 31.593 1.00 81.50 180 ILE A O 1
ATOM 1331 N N . SER A 1 181 ? -12.636 7.022 29.580 1.00 72.19 181 SER A N 1
ATOM 1332 C CA . SER A 1 181 ? -11.313 7.388 30.105 1.00 72.19 181 SER A CA 1
ATOM 1333 C C . SER A 1 181 ? -11.325 8.736 30.827 1.00 72.19 181 SER A C 1
ATOM 1335 O O . SER A 1 181 ? -10.640 8.902 31.835 1.00 72.19 181 SER A O 1
ATOM 1337 N N . GLY A 1 182 ? -12.130 9.690 30.347 1.00 60.03 182 GLY A N 1
ATOM 1338 C CA . GLY A 1 182 ? -12.304 10.996 30.985 1.00 60.03 182 GLY A CA 1
ATOM 1339 C C . GLY A 1 182 ? -12.911 10.923 32.390 1.00 60.03 182 GLY A C 1
ATOM 1340 O O . GLY A 1 182 ? -12.658 11.812 33.198 1.00 60.03 182 GLY A O 1
ATOM 1341 N N . GLU A 1 183 ? -13.643 9.853 32.705 1.00 57.69 183 GLU A N 1
ATOM 1342 C CA . GLU A 1 183 ? -14.257 9.634 34.020 1.00 57.69 183 GLU A CA 1
ATOM 1343 C C . GLU A 1 183 ? -13.251 9.119 35.068 1.00 57.69 183 GLU A C 1
ATOM 1345 O O . GLU A 1 183 ? -13.497 9.252 36.264 1.00 57.69 183 GLU A O 1
ATOM 1350 N N . HIS A 1 184 ? -12.100 8.574 34.643 1.00 52.44 184 HIS A N 1
ATOM 1351 C CA . HIS A 1 184 ? -11.173 7.838 35.519 1.00 52.44 184 HIS A CA 1
ATOM 1352 C C . HIS A 1 184 ? -9.780 8.476 35.704 1.00 52.44 184 HIS A C 1
ATOM 1354 O O . HIS A 1 184 ? -8.986 7.953 36.487 1.00 52.44 184 HIS A O 1
ATOM 1360 N N . GLY A 1 185 ? -9.484 9.610 35.052 1.00 46.75 185 GLY A N 1
ATOM 1361 C CA . GLY A 1 185 ? -8.173 10.276 35.129 1.00 46.75 185 GLY A CA 1
ATOM 1362 C C . GLY A 1 185 ? -7.063 9.544 34.352 1.00 46.75 185 GLY A C 1
ATOM 1363 O O . GLY A 1 185 ? -7.169 8.359 34.043 1.00 46.75 185 GLY A O 1
ATOM 1364 N N . ARG A 1 186 ? -5.997 10.266 33.971 1.00 45.53 186 ARG A N 1
ATOM 1365 C CA . ARG A 1 186 ? -4.898 9.729 33.138 1.00 45.53 186 ARG A CA 1
ATOM 1366 C C . ARG A 1 186 ? -4.193 8.556 33.855 1.00 45.53 186 ARG A C 1
ATOM 1368 O O . ARG A 1 186 ? -3.853 8.724 35.023 1.00 45.53 186 ARG A O 1
ATOM 1375 N N . PRO A 1 187 ? -3.955 7.404 33.200 1.00 51.62 187 PRO A N 1
ATOM 1376 C CA . PRO A 1 187 ? -3.459 6.208 33.881 1.00 51.62 187 PRO A CA 1
ATOM 1377 C C . PRO A 1 187 ? -1.935 6.234 34.081 1.00 51.62 187 PRO A C 1
ATOM 1379 O O . PRO A 1 187 ? -1.196 6.429 33.120 1.00 51.62 187 PRO A O 1
ATOM 1382 N N . ASP A 1 188 ? -1.485 5.958 35.309 1.00 50.69 188 ASP A N 1
ATOM 1383 C CA . ASP A 1 188 ? -0.085 5.625 35.646 1.00 50.69 188 ASP A CA 1
ATOM 1384 C C . ASP A 1 188 ? 0.202 4.106 35.550 1.00 50.69 188 ASP A C 1
ATOM 1386 O O . ASP A 1 188 ? 1.346 3.677 35.673 1.00 50.69 188 ASP A O 1
ATOM 1390 N N . ALA A 1 189 ? -0.817 3.275 35.289 1.00 51.06 189 ALA A N 1
ATOM 1391 C CA . ALA A 1 189 ? -0.667 1.845 35.014 1.00 51.06 189 ALA A CA 1
ATOM 1392 C C . ALA A 1 189 ? -1.767 1.374 34.048 1.00 51.06 189 ALA A C 1
ATOM 1394 O O . ALA A 1 189 ? -2.951 1.364 34.393 1.00 51.06 189 ALA A O 1
ATOM 1395 N N . ALA A 1 190 ? -1.380 1.026 32.823 1.00 56.38 190 ALA A N 1
ATOM 1396 C CA . ALA A 1 190 ? -2.266 0.412 31.846 1.00 56.38 190 ALA A CA 1
ATOM 1397 C C . ALA A 1 190 ? -2.565 -1.043 32.232 1.00 56.38 190 ALA A C 1
ATOM 1399 O O . ALA A 1 190 ? -1.666 -1.769 32.650 1.00 56.38 190 ALA A O 1
ATOM 1400 N N . GLU A 1 191 ? -3.818 -1.482 32.090 1.00 63.50 191 GLU A N 1
ATOM 1401 C CA . GLU A 1 191 ? -4.147 -2.898 32.247 1.00 63.50 191 GLU A CA 1
ATOM 1402 C C . GLU A 1 191 ? -3.842 -3.639 30.936 1.00 63.50 191 GLU A C 1
ATOM 1404 O O . GLU A 1 191 ? -4.421 -3.356 29.883 1.00 63.50 191 GLU A O 1
ATOM 1409 N N . THR A 1 192 ? -2.872 -4.549 31.024 1.00 68.88 192 THR A N 1
ATOM 1410 C CA . THR A 1 192 ? -2.275 -5.292 29.912 1.00 68.88 192 THR A CA 1
ATOM 1411 C C . THR A 1 192 ? -3.104 -6.527 29.568 1.00 68.88 192 THR A C 1
ATOM 1413 O O . THR A 1 192 ? -3.301 -7.411 30.400 1.00 68.88 192 THR A O 1
ATOM 1416 N N . VAL A 1 193 ? -3.531 -6.637 28.313 1.00 71.94 193 VAL A N 1
ATOM 1417 C CA . VAL A 1 193 ? -4.051 -7.873 27.719 1.00 71.94 193 VAL A CA 1
ATOM 1418 C C . VAL A 1 193 ? -2.935 -8.476 26.863 1.00 71.94 193 VAL A C 1
ATOM 1420 O O . VAL A 1 193 ? -2.470 -7.837 25.928 1.00 71.94 193 VAL A O 1
ATOM 1423 N N . SER A 1 194 ? -2.481 -9.695 27.161 1.00 73.56 194 SER A N 1
ATOM 1424 C CA . SER A 1 194 ? -1.514 -10.410 26.309 1.00 73.56 194 SER A CA 1
ATOM 1425 C C . SER A 1 194 ? -2.238 -11.422 25.423 1.00 73.56 194 SER A C 1
ATOM 1427 O O . SER A 1 194 ? -3.108 -12.158 25.898 1.00 73.56 194 SER A O 1
ATOM 1429 N N . TRP A 1 195 ? -1.883 -11.445 24.137 1.00 62.16 195 TRP A N 1
ATOM 1430 C CA . TRP A 1 195 ? -2.391 -12.408 23.157 1.00 62.16 195 TRP A CA 1
ATOM 1431 C C . TRP A 1 195 ? -1.921 -13.846 23.449 1.00 62.16 195 TRP A C 1
ATOM 1433 O O . TRP A 1 195 ? -2.668 -14.802 23.220 1.00 62.16 195 TRP A O 1
ATOM 1443 N N . ASP A 1 196 ? -0.726 -14.001 24.025 1.00 69.69 196 ASP A N 1
ATOM 1444 C CA . ASP A 1 196 ? -0.086 -15.298 24.283 1.00 69.69 196 ASP A CA 1
ATOM 1445 C C . ASP A 1 196 ? -0.534 -15.966 25.590 1.00 69.69 196 ASP A C 1
ATOM 1447 O O . ASP A 1 196 ? -0.431 -17.183 25.734 1.00 69.69 196 ASP A O 1
ATOM 1451 N N . ALA A 1 197 ? -1.124 -15.210 26.521 1.00 64.62 197 ALA A N 1
ATOM 1452 C CA . ALA A 1 197 ? -1.615 -15.735 27.800 1.00 64.62 197 ALA A CA 1
ATOM 1453 C C . ALA A 1 197 ? -2.766 -16.759 27.672 1.00 64.62 197 ALA A C 1
ATOM 1455 O O . ALA A 1 197 ? -3.147 -17.388 28.657 1.00 64.62 197 ALA A O 1
ATOM 1456 N N . TRP A 1 198 ? -3.315 -16.934 26.468 1.00 54.97 198 TRP A N 1
ATOM 1457 C CA . TRP A 1 198 ? -4.484 -17.774 26.192 1.00 54.97 198 TRP A CA 1
ATOM 1458 C C . TRP A 1 198 ? -4.156 -18.988 25.311 1.00 54.97 198 TRP A C 1
ATOM 1460 O O . TRP A 1 198 ? -5.058 -19.585 24.727 1.00 54.97 198 TRP A O 1
ATOM 1470 N N . GLY A 1 199 ? -2.868 -19.331 25.188 1.00 48.97 199 GLY A N 1
ATOM 1471 C CA . GLY A 1 199 ? -2.383 -20.536 24.517 1.00 48.97 199 GLY A CA 1
ATOM 1472 C C . GLY A 1 199 ? -1.901 -21.603 25.504 1.00 48.97 199 GLY A C 1
ATOM 1473 O O . GLY A 1 199 ? -0.698 -21.724 25.722 1.00 48.97 199 GLY A O 1
ATOM 1474 N N . GLN A 1 200 ? -2.830 -22.381 26.068 1.00 40.72 200 GLN A N 1
ATOM 1475 C CA . GLN A 1 200 ? -2.604 -23.770 26.495 1.00 40.72 200 GLN A CA 1
ATOM 1476 C C . GLN A 1 200 ? -3.809 -24.617 26.100 1.00 40.72 200 GLN A C 1
ATOM 1478 O O . GLN A 1 200 ? -4.946 -24.163 26.362 1.00 40.72 200 GLN A O 1
#

pLDDT: mean 86.67, std 12.66, range [40.62, 97.5]

Foldseek 3Di:
DPLAFAAAQWDAQLNFTWFWFAAPVRPWTFTWGWDPDPPQAAFQDDLVFADPRHDSCRRGPRTTHCATPLGHGTDHTAAEPNAGIGPHNHYDNDTDPPSRVVSSVVSDDQDDADPCLLVLLVVQLCCCQPPAQKAKEAPQDPSNLVVSLVSNQVSNCVVPVAGKDWDDDPRIIIIGGCVRNVVHDDDPDHDYHYPCVPPD

Nearest PDB structures (foldseek):
  6okk-assembly1_O  TM=3.925E-01  e=1.687E+00  Plasmodium falciparum 3D7
  3jbp-assembly1_O  TM=3.650E-01  e=1.687E+00  Plasmodium falciparum 3D7
  3hyj-assembly2_D  TM=4.277E-01  e=3.481E+00  Thermotoga maritima
  3hyj-assembly1_A  TM=3.694E-01  e=2.424E+00  Thermotoga maritima